Protein AF-A0AAC8WJP4-F1 (afdb_monomer_lite)

Secondary structure (DSSP, 8-state):
--HHHHHHHHHHTPPTT--HHHHHHHHHHHHHHH-GGGTTTS-HHHHHHHHHHHHHHHHHHHHHHHHS-SS---------HHHHHHH--HHHHHHHHHHHHHHHHHHHHHHHHHHHHHHT-TTS-HHHHHHHHHHHHHHHS-GGGS-S--TT--THHHHHHHHHHHHHHGGG--HHHHHHHHHHHHHHHT--HHHHHHHHTT-

Structure (mmCIF, N/CA/C/O backbone):
data_AF-A0AAC8WJP4-F1
#
_entry.id   AF-A0AAC8WJP4-F1
#
loop_
_atom_site.group_PDB
_atom_site.id
_atom_site.type_symbol
_atom_site.label_atom_id
_atom_site.label_alt_id
_atom_site.label_comp_id
_atom_site.label_asym_id
_atom_site.label_entity_id
_atom_site.label_seq_id
_atom_site.pdbx_PDB_ins_code
_atom_site.Cartn_x
_atom_site.Cartn_y
_atom_site.Cartn_z
_atom_site.occupancy
_atom_site.B_iso_or_equiv
_atom_site.auth_seq_id
_atom_site.auth_comp_id
_atom_site.auth_asym_id
_atom_site.auth_atom_id
_atom_site.pdbx_PDB_model_num
ATOM 1 N N . MET A 1 1 ? 29.526 -11.372 -45.997 1.00 61.28 1 MET A N 1
ATOM 2 C CA . MET A 1 1 ? 29.438 -10.639 -44.719 1.00 61.28 1 MET A CA 1
ATOM 3 C C . MET A 1 1 ? 29.960 -9.237 -44.976 1.00 61.28 1 MET A C 1
ATOM 5 O O . MET A 1 1 ? 31.085 -9.113 -45.447 1.00 61.28 1 MET A O 1
ATOM 9 N N . ASP A 1 2 ? 29.116 -8.217 -44.839 1.00 79.81 2 ASP A N 1
ATOM 10 C CA . ASP A 1 2 ? 29.509 -6.833 -45.117 1.00 79.81 2 ASP A CA 1
ATOM 11 C C . ASP A 1 2 ? 30.206 -6.200 -43.893 1.00 79.81 2 ASP A C 1
ATOM 13 O O . ASP A 1 2 ? 30.270 -6.782 -42.807 1.00 79.81 2 ASP A O 1
ATOM 17 N N . ARG A 1 3 ? 30.770 -5.001 -44.074 1.00 83.75 3 ARG A N 1
ATOM 18 C CA . ARG A 1 3 ? 31.468 -4.266 -43.007 1.00 83.75 3 ARG A CA 1
ATOM 19 C C . ARG A 1 3 ? 30.551 -3.970 -41.812 1.00 83.75 3 ARG A C 1
ATOM 21 O O . ARG A 1 3 ? 30.990 -4.066 -40.672 1.00 83.75 3 ARG A O 1
ATOM 28 N N . LYS A 1 4 ? 29.282 -3.660 -42.081 1.00 82.62 4 LYS A N 1
ATOM 29 C CA . LYS A 1 4 ? 28.280 -3.321 -41.067 1.00 82.62 4 LYS A CA 1
ATOM 30 C C . LYS A 1 4 ? 27.930 -4.525 -40.182 1.00 82.62 4 LYS A C 1
ATOM 32 O O . LYS A 1 4 ? 27.702 -4.356 -38.989 1.00 82.62 4 LYS A O 1
ATOM 37 N N . TYR A 1 5 ? 27.961 -5.737 -40.732 1.00 82.75 5 TYR A N 1
ATOM 38 C CA . TYR A 1 5 ? 27.783 -6.981 -39.987 1.00 82.75 5 TYR A CA 1
ATOM 39 C C . TYR A 1 5 ? 28.923 -7.237 -39.003 1.00 82.75 5 TYR A C 1
ATOM 41 O O . TYR A 1 5 ? 28.668 -7.585 -37.853 1.00 82.75 5 TYR A O 1
ATOM 49 N N . LEU A 1 6 ? 30.173 -7.016 -39.415 1.00 83.62 6 LEU A N 1
ATOM 50 C CA . LEU A 1 6 ? 31.329 -7.163 -38.524 1.00 83.62 6 LEU A CA 1
ATOM 51 C C . LEU A 1 6 ? 31.320 -6.115 -37.402 1.00 83.62 6 LEU A C 1
ATOM 53 O O . LEU A 1 6 ? 31.547 -6.463 -36.248 1.00 83.62 6 LEU A O 1
ATOM 57 N N . GLU A 1 7 ? 30.981 -4.864 -37.722 1.00 87.50 7 GLU A N 1
ATOM 58 C CA . GLU A 1 7 ? 30.835 -3.786 -36.732 1.00 87.50 7 GLU A CA 1
ATOM 59 C C . GLU A 1 7 ? 29.718 -4.100 -35.716 1.00 87.50 7 GLU A C 1
ATOM 61 O O . GLU A 1 7 ? 29.892 -3.923 -34.511 1.00 87.50 7 GLU A O 1
ATOM 66 N N . ALA A 1 8 ? 28.586 -4.645 -36.173 1.00 87.19 8 ALA A N 1
ATOM 67 C CA . ALA A 1 8 ? 27.498 -5.059 -35.289 1.00 87.19 8 ALA A CA 1
ATOM 68 C C . ALA A 1 8 ? 27.875 -6.263 -34.403 1.00 87.19 8 ALA A C 1
ATOM 70 O O . ALA A 1 8 ? 27.474 -6.327 -33.238 1.00 87.19 8 ALA A O 1
ATOM 71 N N . MET A 1 9 ? 28.659 -7.215 -34.923 1.00 86.69 9 MET A N 1
ATOM 72 C CA . MET A 1 9 ? 29.197 -8.320 -34.122 1.00 86.69 9 MET A CA 1
ATOM 73 C C . MET A 1 9 ? 30.148 -7.824 -33.036 1.00 86.69 9 MET A C 1
ATOM 75 O O . MET A 1 9 ? 30.068 -8.292 -31.900 1.00 86.69 9 MET A O 1
ATOM 79 N N . GLU A 1 10 ? 31.022 -6.877 -33.372 1.00 90.44 10 GLU A N 1
ATOM 80 C CA . GLU A 1 10 ? 31.965 -6.274 -32.434 1.00 90.44 10 GLU A CA 1
ATOM 81 C C . GLU A 1 10 ? 31.232 -5.533 -31.307 1.00 90.44 10 GLU A C 1
ATOM 83 O O . GLU A 1 10 ? 31.534 -5.754 -30.134 1.00 90.44 10 GLU A O 1
ATOM 88 N N . GLU A 1 11 ? 30.202 -4.742 -31.633 1.00 88.62 11 GLU A N 1
ATOM 89 C CA . GLU A 1 11 ? 29.414 -4.003 -30.635 1.00 88.62 11 GLU A CA 1
ATOM 90 C C . GLU A 1 11 ? 28.699 -4.941 -29.641 1.00 88.62 11 GLU A C 1
ATOM 92 O O . GLU A 1 11 ? 28.550 -4.603 -28.464 1.00 88.62 11 GLU A O 1
ATOM 97 N N . LEU A 1 12 ? 28.300 -6.144 -30.078 1.00 89.25 12 LEU A N 1
ATOM 98 C CA . LEU A 1 12 ? 27.703 -7.166 -29.207 1.00 89.25 12 LEU A CA 1
ATOM 99 C C . LEU A 1 12 ? 28.717 -8.147 -28.593 1.00 89.25 12 LEU A C 1
ATOM 101 O O . LEU A 1 12 ? 28.329 -8.986 -27.773 1.00 89.25 12 LEU A O 1
ATOM 105 N N . GLY A 1 13 ? 29.998 -8.054 -28.958 1.00 88.81 13 GLY A N 1
ATOM 106 C CA . GLY A 1 13 ? 31.046 -8.976 -28.516 1.00 88.81 13 GLY A CA 1
ATOM 107 C C . GLY A 1 13 ? 30.788 -10.423 -28.943 1.00 88.81 13 GLY A C 1
ATOM 108 O O . GLY A 1 13 ? 30.912 -11.339 -28.124 1.00 88.81 13 GLY A O 1
ATOM 109 N N . LEU A 1 14 ? 30.357 -10.618 -30.191 1.00 88.44 14 LEU A N 1
ATOM 110 C CA . LEU A 1 14 ? 30.058 -11.924 -30.778 1.00 88.44 14 LEU A CA 1
ATOM 111 C C . LEU A 1 14 ? 31.234 -12.448 -31.603 1.00 88.44 14 LEU A C 1
ATOM 113 O O . LEU A 1 14 ? 31.823 -11.726 -32.405 1.00 88.44 14 LEU A O 1
ATOM 117 N N . GLU A 1 15 ? 31.533 -13.734 -31.441 1.00 84.94 15 GLU A N 1
ATOM 118 C CA . GLU A 1 15 ? 32.504 -14.433 -32.282 1.00 84.94 15 GLU A CA 1
ATOM 119 C C . GLU A 1 15 ? 31.890 -14.816 -33.640 1.00 84.94 15 GLU A C 1
ATOM 121 O O . GLU A 1 15 ? 30.673 -15.002 -33.737 1.00 84.94 15 GLU A O 1
ATOM 126 N N . PRO A 1 16 ? 32.699 -14.961 -34.706 1.00 78.75 16 PRO A N 1
ATOM 127 C CA . PRO A 1 16 ? 32.230 -15.506 -35.978 1.00 78.75 16 PRO A CA 1
ATOM 128 C C . PRO A 1 16 ? 31.527 -16.856 -35.803 1.00 78.75 16 PRO A C 1
ATOM 130 O O . PRO A 1 16 ? 31.941 -17.676 -34.991 1.00 78.75 16 PRO A O 1
ATOM 133 N N . ASN A 1 17 ? 30.483 -17.100 -36.602 1.00 78.06 17 ASN A N 1
ATOM 134 C CA . ASN A 1 17 ? 29.627 -18.296 -36.529 1.00 78.06 17 ASN A CA 1
ATOM 135 C C . ASN A 1 17 ? 28.784 -18.426 -35.245 1.00 78.06 17 ASN A C 1
ATOM 137 O O . ASN A 1 17 ? 28.346 -19.527 -34.913 1.00 78.06 17 ASN A O 1
ATOM 141 N N . PHE A 1 18 ? 28.527 -17.321 -34.539 1.00 79.69 18 PHE A N 1
ATOM 142 C CA . PHE A 1 18 ? 27.573 -17.296 -33.431 1.00 79.69 18 PHE A CA 1
ATOM 143 C C . PHE A 1 18 ? 26.181 -17.801 -33.849 1.00 79.69 18 PHE A C 1
ATOM 145 O O . PHE A 1 18 ? 25.745 -17.651 -34.988 1.00 79.69 18 PHE A O 1
ATOM 152 N N . THR A 1 19 ? 25.441 -18.354 -32.895 1.00 83.00 19 THR A N 1
ATOM 153 C CA . THR A 1 19 ? 24.044 -18.787 -33.053 1.00 83.00 19 THR A CA 1
ATOM 154 C C . THR A 1 19 ? 23.054 -17.675 -32.682 1.00 83.00 19 THR A C 1
ATOM 156 O 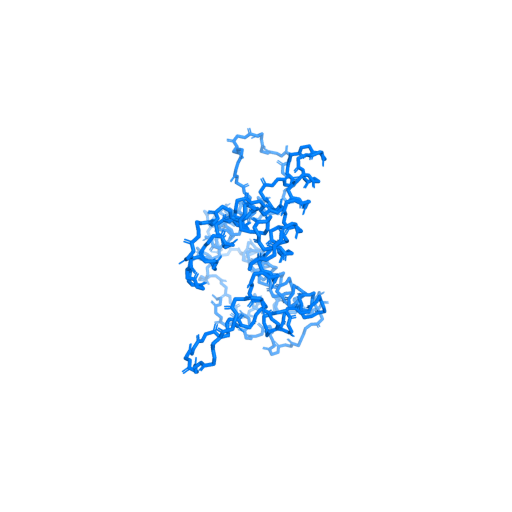O . THR A 1 19 ? 23.364 -16.800 -31.870 1.00 83.00 19 THR A O 1
ATOM 159 N N . LEU A 1 20 ? 21.797 -17.743 -33.153 1.00 77.81 20 LEU A N 1
ATOM 160 C CA . LEU A 1 20 ? 20.725 -16.828 -32.700 1.00 77.81 20 LEU A CA 1
ATOM 161 C C . LEU A 1 20 ? 20.558 -16.819 -31.170 1.00 77.81 20 LEU A C 1
ATOM 163 O O . LEU A 1 20 ? 20.219 -15.797 -30.565 1.00 77.81 20 LEU A O 1
ATOM 167 N N . LYS A 1 21 ? 20.819 -17.962 -30.527 1.00 78.50 21 LYS A N 1
ATOM 168 C CA . LYS A 1 21 ? 20.795 -18.101 -29.069 1.00 78.50 21 LYS A CA 1
ATOM 169 C C . LYS A 1 21 ? 21.899 -17.275 -28.408 1.00 78.50 21 LYS A C 1
ATOM 171 O O . LYS A 1 21 ? 21.639 -16.626 -27.395 1.00 78.50 21 LYS A O 1
ATOM 176 N N . GLU A 1 22 ? 23.104 -17.278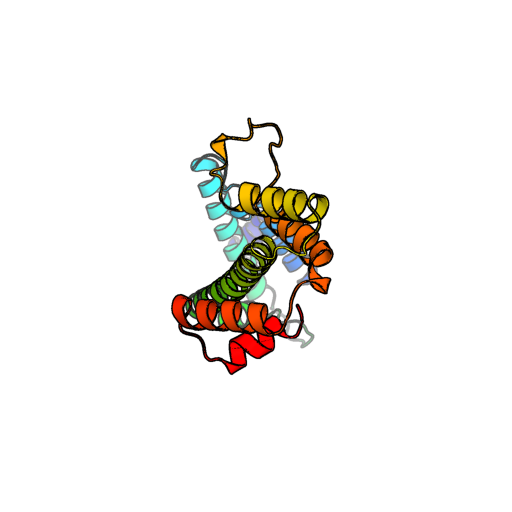 -28.968 1.00 80.38 22 GLU A N 1
ATOM 177 C CA . GLU A 1 22 ? 24.240 -16.490 -28.476 1.00 80.38 22 GLU A CA 1
ATOM 178 C C . GLU A 1 22 ? 24.056 -14.999 -28.743 1.00 80.38 22 GLU A C 1
ATOM 180 O O . GLU A 1 22 ? 24.248 -14.208 -27.819 1.00 80.38 22 GLU A O 1
ATOM 185 N N . LEU A 1 23 ? 23.562 -14.626 -29.930 1.00 84.56 23 LEU A N 1
ATOM 186 C CA . LEU A 1 23 ? 23.158 -13.255 -30.257 1.00 84.56 23 LEU A CA 1
ATOM 187 C C . LEU A 1 23 ? 22.186 -12.703 -29.205 1.00 84.56 23 LEU A C 1
ATOM 189 O O . LEU A 1 23 ? 22.405 -11.639 -28.626 1.00 84.56 23 LEU A O 1
ATOM 193 N N . ARG A 1 24 ? 21.133 -13.468 -28.889 1.00 78.38 24 ARG A N 1
ATOM 194 C CA . ARG A 1 24 ? 20.141 -13.084 -27.877 1.00 78.38 24 ARG A CA 1
ATOM 195 C C . ARG A 1 24 ? 20.730 -13.027 -26.469 1.00 78.38 24 ARG A C 1
ATOM 197 O O . ARG A 1 24 ? 20.401 -12.118 -25.710 1.00 78.38 24 ARG A O 1
ATOM 204 N N . LYS A 1 25 ? 21.566 -14.000 -26.099 1.00 83.31 25 LYS A N 1
ATOM 205 C CA . LYS A 1 25 ? 22.209 -14.042 -24.780 1.00 83.31 25 LYS A CA 1
ATOM 206 C C . LYS A 1 25 ? 23.082 -12.804 -24.567 1.00 83.31 25 LYS A C 1
ATOM 208 O O . LYS A 1 25 ? 22.952 -12.156 -23.533 1.00 83.31 25 LYS A O 1
ATOM 213 N N . LYS A 1 26 ? 23.902 -12.442 -25.557 1.00 87.75 26 LYS A N 1
ATOM 214 C CA . LYS A 1 26 ? 24.761 -11.253 -25.505 1.00 87.75 26 LYS A CA 1
ATOM 215 C C . LYS A 1 26 ? 23.972 -9.955 -25.456 1.00 87.75 26 LYS A C 1
ATOM 217 O O . LYS A 1 26 ? 24.257 -9.113 -24.609 1.00 87.75 26 LYS A O 1
ATOM 222 N N . TRP A 1 27 ? 22.922 -9.834 -26.262 1.00 85.62 27 TRP A N 1
ATOM 223 C CA . TRP A 1 27 ? 22.021 -8.683 -26.200 1.00 85.62 27 TRP A CA 1
ATOM 224 C C . TRP A 1 27 ? 21.401 -8.502 -24.801 1.00 85.62 27 TRP A C 1
ATOM 226 O O . TRP A 1 27 ? 21.459 -7.410 -24.239 1.00 85.62 27 TRP A O 1
ATOM 236 N N . LEU A 1 28 ? 20.900 -9.577 -24.177 1.00 77.31 28 LEU A N 1
ATOM 237 C CA . LEU A 1 28 ? 20.346 -9.524 -22.815 1.00 77.31 28 LEU A CA 1
ATOM 238 C C . LEU A 1 28 ? 21.397 -9.170 -21.749 1.00 77.31 28 LEU A C 1
ATOM 240 O O . LEU A 1 28 ? 21.107 -8.393 -20.836 1.00 77.31 28 LEU A O 1
ATOM 244 N N . GLU A 1 29 ? 22.606 -9.730 -21.848 1.00 83.69 29 GLU A N 1
ATOM 245 C CA . GLU A 1 29 ? 23.726 -9.404 -2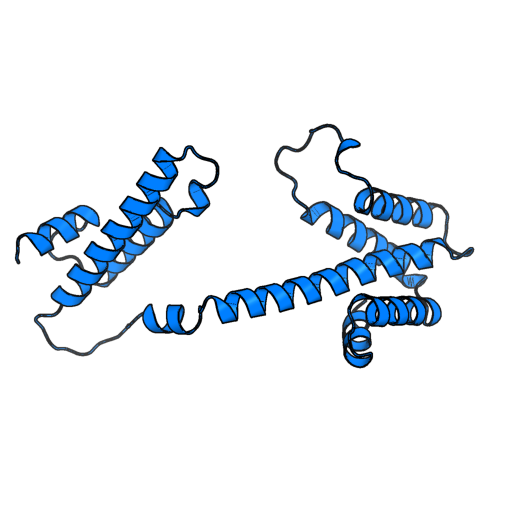0.953 1.00 83.69 29 GLU A CA 1
ATOM 246 C C . GLU A 1 29 ? 24.069 -7.908 -21.019 1.00 83.69 29 GLU A C 1
ATOM 248 O O . GLU A 1 29 ? 24.244 -7.264 -19.981 1.00 83.69 29 GLU A O 1
ATOM 253 N N . LEU A 1 30 ? 24.107 -7.343 -22.228 1.00 83.69 30 LEU A N 1
ATOM 254 C CA . LEU A 1 30 ? 24.445 -5.943 -22.463 1.00 83.69 30 LEU A CA 1
ATOM 255 C C . LEU A 1 30 ? 23.323 -4.988 -22.036 1.00 83.69 30 LEU A C 1
ATOM 257 O O . LEU A 1 30 ? 23.610 -4.007 -21.353 1.00 83.69 30 LEU A O 1
ATOM 261 N N . LEU A 1 31 ? 22.051 -5.302 -22.311 1.00 75.19 31 LEU A N 1
ATOM 262 C CA . LEU A 1 31 ? 20.924 -4.510 -21.801 1.00 75.19 31 LEU A CA 1
ATOM 263 C C . LEU A 1 31 ? 20.906 -4.463 -20.273 1.00 75.19 31 LEU A C 1
ATOM 265 O O . LEU A 1 31 ? 20.729 -3.403 -19.681 1.00 75.19 31 LEU A O 1
ATOM 269 N N . LYS A 1 32 ? 21.146 -5.601 -19.611 1.00 79.94 32 LYS A N 1
ATOM 270 C CA . LYS A 1 32 ? 21.238 -5.649 -18.147 1.00 79.94 32 LYS A CA 1
ATOM 271 C C . LYS A 1 32 ? 22.437 -4.857 -17.627 1.00 79.94 32 LYS A C 1
ATOM 273 O O . LYS A 1 32 ? 22.395 -4.352 -16.507 1.00 79.94 32 LYS A O 1
ATOM 278 N N . LYS A 1 33 ? 23.530 -4.785 -18.386 1.00 81.62 33 LYS A N 1
ATOM 279 C CA . LYS A 1 33 ? 24.728 -4.033 -18.005 1.00 81.62 33 LYS A CA 1
ATOM 280 C C . LYS A 1 33 ? 24.497 -2.525 -18.104 1.00 81.62 33 LYS A C 1
ATOM 282 O O . LYS A 1 33 ? 24.822 -1.839 -17.147 1.00 81.62 33 LYS A O 1
ATOM 287 N N . TYR A 1 34 ? 23.895 -2.054 -19.194 1.00 76.88 34 TYR A N 1
ATOM 288 C CA . TYR A 1 34 ? 23.763 -0.629 -19.524 1.00 76.88 34 TYR A CA 1
ATOM 289 C C . TYR A 1 34 ? 22.363 -0.039 -19.260 1.00 76.88 34 TYR A C 1
ATOM 291 O O . TYR A 1 34 ? 22.064 1.048 -19.738 1.00 76.88 34 TYR A O 1
ATOM 299 N N . HIS A 1 35 ? 21.490 -0.734 -18.519 1.00 75.12 35 HIS A N 1
ATOM 300 C CA . HIS A 1 35 ? 20.128 -0.255 -18.253 1.00 75.12 35 HIS A CA 1
ATOM 301 C C . HIS A 1 35 ? 20.131 1.119 -17.549 1.00 75.12 35 HIS A C 1
ATOM 303 O O . HIS A 1 35 ? 20.796 1.229 -16.514 1.00 75.12 35 HIS A O 1
ATOM 309 N N . PRO A 1 36 ? 19.360 2.121 -18.024 1.00 62.09 36 PRO A N 1
ATOM 310 C CA . PRO A 1 36 ? 19.355 3.478 -17.465 1.00 62.09 36 PRO A CA 1
ATOM 311 C C . PRO A 1 36 ? 19.108 3.524 -15.954 1.00 62.09 36 PRO A C 1
ATOM 313 O O . PRO A 1 36 ? 19.809 4.239 -15.247 1.00 62.09 36 PRO A O 1
ATOM 316 N N . ASP A 1 37 ? 18.207 2.680 -15.434 1.00 69.56 37 ASP A N 1
ATOM 317 C CA . ASP A 1 37 ? 17.907 2.575 -13.992 1.00 69.56 37 ASP A CA 1
ATOM 318 C C . ASP A 1 37 ? 19.126 2.304 -13.104 1.00 69.56 37 ASP A C 1
ATOM 320 O O . ASP A 1 37 ? 19.113 2.637 -11.925 1.00 69.56 37 ASP A O 1
ATOM 324 N N . ARG A 1 38 ? 20.201 1.719 -13.647 1.00 70.94 38 ARG A N 1
ATOM 325 C CA . ARG A 1 38 ? 21.436 1.474 -12.887 1.00 70.94 38 ARG A CA 1
ATOM 326 C C . ARG A 1 38 ? 22.302 2.712 -12.705 1.00 70.94 38 ARG A C 1
ATOM 328 O O . ARG A 1 38 ? 23.206 2.680 -11.880 1.00 70.94 38 ARG A O 1
ATOM 335 N N . TYR A 1 39 ? 22.041 3.755 -13.482 1.00 70.88 39 TYR A N 1
ATOM 336 C CA . TYR A 1 39 ? 22.860 4.959 -13.559 1.00 70.88 39 TYR A CA 1
ATOM 337 C C . TYR A 1 39 ? 22.060 6.222 -13.215 1.00 70.88 39 TYR A C 1
ATOM 339 O O . TYR A 1 39 ? 22.599 7.315 -13.301 1.00 70.88 39 TYR A O 1
ATOM 347 N N . GLN A 1 40 ? 20.797 6.102 -12.786 1.00 66.31 40 GLN A N 1
ATOM 348 C CA . GLN A 1 40 ? 19.926 7.249 -12.475 1.00 66.31 40 GLN A CA 1
ATOM 349 C C . GLN A 1 40 ? 20.459 8.163 -11.359 1.00 66.31 40 GLN A C 1
ATOM 351 O O . GLN A 1 40 ? 20.070 9.325 -11.290 1.00 66.31 40 GLN A O 1
ATOM 356 N N . THR A 1 41 ? 21.339 7.658 -10.491 1.00 72.94 41 THR A N 1
ATOM 357 C CA . THR A 1 41 ? 21.994 8.431 -9.421 1.00 72.94 41 THR A CA 1
ATOM 358 C C . THR A 1 41 ? 23.406 8.898 -9.787 1.00 72.94 41 THR A C 1
ATOM 360 O O . THR A 1 41 ? 24.080 9.502 -8.957 1.00 72.94 41 THR A O 1
ATOM 363 N N . GLU A 1 42 ? 23.880 8.578 -10.993 1.00 75.88 42 GLU A N 1
ATOM 364 C CA . GLU A 1 42 ? 25.205 8.949 -11.491 1.00 75.88 42 GLU A CA 1
ATOM 365 C C . GLU A 1 42 ? 25.171 10.308 -12.203 1.00 75.88 42 GLU A C 1
ATOM 367 O O . GLU A 1 42 ? 24.123 10.925 -12.396 1.00 75.88 42 GLU A O 1
ATOM 372 N N . ASN A 1 43 ? 26.343 10.804 -12.601 1.00 79.88 43 ASN A N 1
ATOM 373 C CA . ASN A 1 43 ? 26.436 12.058 -13.343 1.00 79.88 43 ASN A CA 1
ATOM 374 C C . ASN A 1 43 ? 25.813 11.963 -14.755 1.00 79.88 43 ASN A C 1
ATOM 376 O O . ASN A 1 43 ? 25.728 10.899 -15.372 1.00 79.88 43 ASN A O 1
ATOM 380 N N . GLU A 1 44 ? 25.422 13.121 -15.292 1.00 77.56 44 GLU A N 1
ATOM 381 C CA . GLU A 1 44 ? 24.735 13.252 -16.585 1.00 77.56 44 GLU A CA 1
ATOM 382 C C . GLU A 1 44 ? 25.513 12.615 -17.752 1.00 77.56 44 GLU A C 1
ATOM 384 O O . GLU A 1 44 ? 24.922 12.024 -18.656 1.00 77.56 44 GLU A O 1
ATOM 389 N N . SER A 1 45 ? 26.849 12.657 -17.718 1.00 80.69 45 SER A N 1
ATOM 390 C CA . SER A 1 45 ? 27.688 12.037 -18.749 1.00 80.69 45 SER A CA 1
ATOM 391 C C . SER A 1 45 ? 27.634 10.508 -18.727 1.00 80.69 45 SER A C 1
ATOM 393 O O . SER A 1 45 ? 27.676 9.887 -19.789 1.00 80.69 45 SER A O 1
ATOM 395 N N . THR A 1 46 ? 27.501 9.891 -17.553 1.00 76.88 46 THR A N 1
ATOM 396 C CA . THR A 1 46 ? 27.386 8.431 -17.406 1.00 76.88 46 THR A CA 1
ATOM 397 C C . THR A 1 46 ? 26.010 7.939 -17.840 1.00 76.88 46 THR A C 1
ATOM 399 O O . THR A 1 46 ? 25.919 6.920 -18.526 1.00 76.88 46 THR A O 1
ATOM 402 N N . ILE A 1 47 ? 24.954 8.689 -17.512 1.00 68.38 47 ILE A N 1
ATOM 403 C CA . ILE A 1 47 ? 23.587 8.407 -17.974 1.00 68.38 47 ILE A CA 1
ATOM 404 C C . ILE A 1 47 ? 23.542 8.450 -19.501 1.00 68.38 47 ILE A C 1
ATOM 406 O O . ILE A 1 47 ? 23.161 7.469 -20.139 1.00 68.38 47 ILE A O 1
ATOM 410 N N . LYS A 1 48 ? 24.044 9.539 -20.094 1.00 75.44 48 LYS A N 1
ATOM 411 C CA . LYS A 1 48 ? 24.085 9.706 -21.548 1.00 75.44 48 LYS A CA 1
ATOM 412 C C . LYS A 1 48 ? 24.920 8.625 -22.239 1.00 75.44 48 LYS A C 1
ATOM 414 O O . LYS A 1 48 ? 24.523 8.099 -23.274 1.00 75.44 48 LYS A O 1
ATOM 419 N N . PHE A 1 49 ? 26.053 8.238 -21.652 1.00 82.12 49 PHE A N 1
ATOM 420 C CA . PHE A 1 49 ? 26.867 7.135 -22.163 1.00 82.12 49 PHE A CA 1
ATOM 421 C C . PHE A 1 49 ? 26.114 5.795 -22.148 1.00 82.12 49 PHE A C 1
ATOM 423 O O . PHE A 1 49 ? 26.200 5.028 -23.110 1.00 82.12 49 PHE A O 1
ATOM 430 N N . ALA A 1 50 ? 25.374 5.503 -21.075 1.00 72.50 50 ALA A N 1
ATOM 431 C CA . ALA A 1 50 ? 24.566 4.292 -20.975 1.00 72.50 50 ALA A CA 1
ATOM 432 C C . ALA A 1 50 ? 23.435 4.284 -22.020 1.00 72.50 50 ALA A C 1
ATOM 434 O O . ALA A 1 50 ? 23.247 3.278 -22.704 1.00 72.50 50 ALA A O 1
ATOM 435 N N . GLU A 1 51 ? 22.751 5.412 -22.218 1.00 74.25 51 GLU A N 1
ATOM 436 C CA . GLU A 1 51 ? 21.716 5.577 -23.248 1.00 74.25 51 GLU A CA 1
ATOM 437 C C . GLU A 1 51 ? 22.269 5.375 -24.666 1.00 74.25 51 GLU A C 1
ATOM 439 O O . GLU A 1 51 ? 21.733 4.572 -25.435 1.00 74.25 51 GLU A O 1
ATOM 444 N N . GLU A 1 52 ? 23.387 6.027 -24.998 1.00 79.25 52 GLU A N 1
ATOM 445 C CA . GLU A 1 52 ? 24.066 5.864 -26.288 1.00 79.25 52 GLU A CA 1
ATOM 446 C C . GLU A 1 52 ? 24.497 4.409 -26.523 1.00 79.25 52 GLU A C 1
ATOM 448 O O . GLU A 1 52 ? 24.399 3.896 -27.642 1.00 79.25 52 GLU A O 1
ATOM 453 N N . LYS A 1 53 ? 24.938 3.712 -25.469 1.00 83.00 53 LYS A N 1
ATOM 454 C CA . LYS A 1 53 ? 25.278 2.288 -25.544 1.00 83.00 53 LYS A CA 1
ATOM 455 C C . LYS A 1 53 ? 24.057 1.424 -25.834 1.00 83.00 53 LYS A C 1
ATOM 457 O O . LYS A 1 53 ? 24.135 0.561 -26.705 1.00 83.00 53 LYS A O 1
ATOM 462 N N . ILE A 1 54 ? 22.931 1.662 -25.164 1.00 75.38 54 ILE A N 1
ATOM 463 C CA . ILE A 1 54 ? 21.684 0.918 -25.396 1.00 75.38 54 ILE A CA 1
ATOM 464 C C . ILE A 1 54 ? 21.194 1.080 -26.841 1.00 75.38 54 ILE A C 1
ATOM 466 O O . ILE A 1 54 ? 20.770 0.096 -27.451 1.00 75.38 54 ILE A O 1
ATOM 470 N N . ILE A 1 55 ? 21.292 2.286 -27.409 1.00 77.31 55 ILE A N 1
ATOM 471 C CA . ILE A 1 55 ? 20.929 2.546 -28.810 1.00 77.31 55 ILE A CA 1
ATOM 472 C C . ILE A 1 55 ? 21.783 1.685 -29.749 1.00 77.31 55 ILE A C 1
ATOM 474 O O . ILE A 1 55 ? 21.233 0.907 -30.529 1.00 77.31 55 ILE A O 1
ATOM 478 N N . LYS A 1 56 ? 23.113 1.728 -29.601 1.00 83.19 56 LYS A N 1
ATOM 479 C CA . LYS A 1 56 ? 24.047 0.949 -30.434 1.00 83.19 56 LYS A CA 1
ATOM 480 C C . LYS A 1 56 ? 23.844 -0.562 -30.307 1.00 83.19 56 LYS A C 1
ATOM 482 O O . LYS A 1 56 ? 23.845 -1.271 -31.309 1.00 83.19 56 LYS A O 1
ATOM 487 N N . ILE A 1 57 ? 23.606 -1.053 -29.090 1.00 80.94 57 ILE A N 1
ATOM 488 C CA . ILE A 1 57 ? 23.312 -2.470 -28.818 1.00 80.94 57 ILE A CA 1
ATOM 489 C C . ILE A 1 57 ? 22.045 -2.917 -29.559 1.00 80.94 57 ILE A C 1
ATOM 491 O O . ILE A 1 57 ? 22.014 -4.000 -30.145 1.00 80.94 57 ILE A O 1
ATOM 495 N N . ASN A 1 58 ? 20.993 -2.096 -29.547 1.00 79.56 58 ASN A N 1
ATOM 496 C CA . ASN A 1 58 ? 19.740 -2.422 -30.222 1.00 79.56 58 ASN A CA 1
ATOM 497 C C . ASN A 1 58 ? 19.868 -2.356 -31.748 1.00 79.56 58 ASN A C 1
ATOM 499 O O . ASN A 1 58 ? 19.347 -3.235 -32.436 1.00 79.56 58 ASN A O 1
ATOM 503 N N . GLU A 1 59 ? 20.580 -1.362 -32.279 1.00 83.12 59 GLU A N 1
ATOM 504 C CA . GLU A 1 59 ? 20.872 -1.255 -33.713 1.00 83.12 59 GLU A CA 1
ATOM 505 C C . GLU A 1 59 ? 21.663 -2.466 -34.217 1.00 83.12 59 GLU A C 1
ATOM 507 O O . GLU A 1 59 ? 21.272 -3.088 -35.207 1.00 83.12 59 GLU A O 1
ATOM 512 N N . ALA A 1 60 ? 22.719 -2.852 -33.496 1.00 85.56 60 ALA A N 1
ATOM 513 C CA . ALA A 1 60 ? 23.536 -4.014 -33.820 1.00 85.56 60 ALA A CA 1
ATOM 514 C C . ALA A 1 60 ? 22.734 -5.323 -33.752 1.00 85.56 60 ALA A C 1
ATOM 516 O O . ALA A 1 60 ? 22.810 -6.145 -34.665 1.00 85.56 60 ALA A O 1
ATOM 517 N N . TYR A 1 61 ? 21.911 -5.506 -32.713 1.00 85.31 61 TYR A N 1
ATOM 518 C CA . TYR A 1 61 ? 21.068 -6.696 -32.570 1.00 85.31 61 TYR A CA 1
ATOM 519 C C . TYR A 1 61 ? 20.039 -6.821 -33.694 1.00 85.31 61 TYR A C 1
ATOM 521 O O . TYR A 1 61 ? 19.908 -7.898 -34.275 1.00 85.31 61 TYR A O 1
ATOM 529 N N . ASN A 1 62 ? 19.326 -5.739 -34.018 1.00 84.00 62 ASN A N 1
ATOM 530 C CA . ASN A 1 62 ? 18.322 -5.753 -35.082 1.00 84.00 62 ASN A CA 1
ATOM 531 C C . ASN A 1 62 ? 18.968 -6.012 -36.443 1.00 84.00 62 ASN A C 1
ATOM 533 O O . ASN A 1 62 ? 18.493 -6.869 -37.183 1.00 84.00 62 ASN A O 1
ATOM 537 N N . TYR A 1 63 ? 20.089 -5.344 -36.730 1.00 84.31 63 TYR A N 1
ATOM 538 C CA . TYR A 1 63 ? 20.825 -5.549 -37.971 1.00 84.31 63 TYR A CA 1
ATOM 539 C C . TYR A 1 63 ? 21.303 -6.999 -38.109 1.00 84.31 63 TYR A C 1
ATOM 541 O O . TYR A 1 63 ? 21.048 -7.628 -39.134 1.00 84.31 63 TYR A O 1
ATOM 549 N N . LEU A 1 64 ? 21.941 -7.563 -37.076 1.00 85.94 64 LEU A N 1
ATOM 550 C CA . LEU A 1 64 ? 22.388 -8.954 -37.120 1.00 85.94 64 LEU A CA 1
ATOM 551 C C . LEU A 1 64 ? 21.211 -9.906 -37.248 1.00 85.94 64 LEU A C 1
ATOM 553 O O . LEU A 1 64 ? 21.280 -10.795 -38.074 1.00 85.94 64 LEU A O 1
ATOM 557 N N . LYS A 1 65 ? 20.121 -9.705 -36.503 1.00 83.94 65 LYS A N 1
ATOM 558 C CA . LYS A 1 65 ? 18.924 -10.552 -36.573 1.00 83.94 65 LYS A CA 1
ATOM 559 C C . LYS A 1 65 ? 18.296 -10.568 -37.971 1.00 83.94 65 LYS A C 1
ATOM 561 O O . LYS A 1 65 ? 17.921 -11.635 -38.438 1.00 83.94 65 LYS A O 1
ATOM 566 N N . GLU A 1 66 ? 18.184 -9.414 -38.625 1.00 80.81 66 GLU A N 1
ATOM 567 C CA . GLU A 1 66 ? 17.623 -9.300 -39.980 1.00 80.81 66 GLU A CA 1
ATOM 568 C C . GLU A 1 66 ? 18.546 -9.892 -41.053 1.00 80.81 66 GLU A C 1
ATOM 570 O O . GLU A 1 66 ? 18.063 -10.427 -42.046 1.00 80.81 66 GLU A O 1
ATOM 575 N N . ASN A 1 67 ? 19.865 -9.829 -40.845 1.00 81.12 67 ASN A N 1
ATOM 576 C CA . ASN A 1 67 ? 20.876 -10.307 -41.796 1.00 81.12 67 ASN A CA 1
ATOM 577 C C . ASN A 1 67 ? 21.455 -11.687 -41.429 1.00 81.12 67 ASN A C 1
ATOM 579 O O . ASN A 1 67 ? 22.382 -12.156 -42.086 1.00 81.12 67 ASN A O 1
ATOM 583 N N . PHE A 1 68 ? 20.932 -12.339 -40.385 1.00 75.69 68 PHE A N 1
ATOM 584 C CA . PHE A 1 68 ? 21.344 -13.682 -39.965 1.00 75.69 68 PHE A CA 1
ATOM 585 C C . PHE A 1 68 ? 20.780 -14.772 -40.896 1.00 75.69 68 PHE A C 1
ATOM 587 O O . PHE A 1 68 ? 21.325 -15.870 -40.954 1.00 75.69 68 PHE A O 1
ATOM 594 N N . GLU A 1 69 ? 19.699 -14.486 -41.634 1.00 61.50 69 GLU A N 1
ATOM 595 C CA . GLU A 1 69 ? 18.949 -15.477 -42.419 1.00 61.50 69 GLU A CA 1
ATOM 596 C C . GLU A 1 69 ? 19.176 -15.362 -43.943 1.00 61.50 69 GLU A C 1
ATOM 598 O O . GLU A 1 69 ? 18.315 -14.908 -44.693 1.00 61.50 69 GLU A O 1
ATOM 603 N N . GLU A 1 70 ? 20.302 -15.902 -44.423 1.00 50.66 70 GLU A N 1
ATOM 604 C CA . GLU A 1 70 ? 20.370 -16.615 -45.714 1.00 50.66 70 GLU A CA 1
ATOM 605 C C . GLU A 1 70 ? 20.404 -18.133 -45.438 1.00 50.66 70 GLU A C 1
ATOM 607 O O . GLU A 1 70 ? 21.427 -18.791 -45.592 1.00 50.66 70 GLU A O 1
ATOM 612 N N . ASN A 1 71 ? 19.294 -18.695 -44.950 1.00 42.28 71 ASN A N 1
ATOM 613 C CA . ASN A 1 71 ? 18.902 -20.100 -45.145 1.00 42.28 71 ASN A CA 1
ATOM 614 C C . ASN A 1 71 ? 17.506 -20.323 -44.551 1.00 42.28 71 ASN A C 1
ATOM 616 O O . ASN A 1 71 ? 17.295 -20.214 -43.346 1.00 42.28 71 ASN A O 1
ATOM 620 N N . LYS A 1 72 ? 16.538 -20.626 -45.420 1.00 55.50 72 LYS A N 1
ATOM 621 C CA . LYS A 1 72 ? 15.180 -21.008 -45.029 1.00 55.50 72 LYS A CA 1
ATOM 622 C C . LYS A 1 72 ? 15.197 -22.420 -44.452 1.00 55.50 72 LYS A C 1
ATOM 624 O O . LYS A 1 72 ? 15.266 -23.371 -45.220 1.00 55.50 72 LYS A O 1
ATOM 629 N N . GLU A 1 73 ? 14.995 -22.547 -43.149 1.00 37.75 73 GLU A N 1
ATOM 630 C CA . GLU A 1 73 ? 14.271 -23.683 -42.581 1.00 37.75 73 GLU A CA 1
ATOM 631 C C . GLU A 1 73 ? 13.605 -23.274 -41.264 1.00 37.75 73 GLU A C 1
ATOM 633 O O . GLU A 1 73 ? 14.211 -22.666 -40.386 1.00 37.75 73 GLU A O 1
ATOM 638 N N . ASN A 1 74 ? 12.303 -23.544 -41.186 1.00 47.38 74 ASN A N 1
ATOM 639 C CA . ASN A 1 74 ? 11.440 -23.184 -40.074 1.00 47.38 74 ASN A CA 1
ATOM 640 C C . ASN A 1 74 ? 11.820 -23.982 -38.819 1.00 47.38 74 ASN A C 1
ATOM 642 O O . ASN A 1 74 ? 11.456 -25.152 -38.740 1.00 47.38 74 ASN A O 1
ATOM 646 N N . ASP A 1 75 ? 12.410 -23.342 -37.806 1.00 38.75 75 ASP A N 1
ATOM 647 C CA . ASP A 1 75 ? 12.134 -23.726 -36.420 1.00 38.75 75 ASP A CA 1
ATOM 648 C C . ASP A 1 75 ? 12.349 -22.580 -35.406 1.00 38.75 75 ASP A C 1
ATOM 650 O O . ASP A 1 75 ? 13.437 -22.044 -35.236 1.00 38.75 75 ASP A O 1
ATOM 654 N N . THR A 1 76 ? 11.233 -22.244 -34.752 1.00 37.91 76 THR A N 1
ATOM 655 C CA . THR A 1 76 ? 11.020 -21.634 -33.428 1.00 37.91 76 THR A CA 1
ATOM 656 C C . THR A 1 76 ? 11.725 -20.351 -32.937 1.00 37.91 76 THR A C 1
ATOM 658 O O . THR A 1 76 ? 12.920 -20.114 -33.031 1.00 37.91 76 THR A O 1
ATOM 661 N N . MET A 1 77 ? 10.907 -19.590 -32.186 1.00 38.06 77 MET A N 1
ATOM 662 C CA . MET A 1 77 ? 11.244 -18.505 -31.247 1.00 38.06 77 MET A CA 1
ATOM 663 C C . MET A 1 77 ? 11.421 -17.095 -31.830 1.00 38.06 77 MET A C 1
ATOM 665 O O . MET A 1 77 ? 12.378 -16.380 -31.529 1.00 38.06 77 MET A O 1
ATOM 669 N N . ASN A 1 78 ? 10.366 -16.605 -32.488 1.00 41.19 78 ASN A N 1
ATOM 670 C CA . ASN A 1 78 ? 10.046 -15.178 -32.466 1.00 41.19 78 ASN A CA 1
ATOM 671 C C . ASN A 1 78 ? 9.717 -14.756 -31.016 1.00 41.19 78 ASN A C 1
ATOM 673 O O . ASN A 1 78 ? 8.560 -14.770 -30.592 1.00 41.19 78 ASN A O 1
ATOM 677 N N . TYR A 1 79 ? 10.739 -14.417 -30.220 1.00 44.62 79 TYR A N 1
ATOM 678 C CA . TYR A 1 79 ? 10.524 -13.561 -29.057 1.00 44.62 79 TYR A CA 1
ATOM 679 C C . TYR A 1 79 ? 10.134 -12.196 -29.599 1.00 44.62 79 TYR A C 1
ATOM 681 O O . TYR A 1 79 ? 10.966 -11.390 -30.020 1.00 44.62 79 TYR A O 1
ATOM 689 N N . ASP A 1 80 ? 8.828 -12.023 -29.676 1.00 44.28 80 ASP A N 1
ATOM 690 C CA . ASP A 1 80 ? 8.179 -10.904 -30.306 1.00 44.28 80 ASP A CA 1
ATOM 691 C C . ASP A 1 80 ? 8.303 -9.693 -29.370 1.00 44.28 80 ASP A C 1
ATOM 693 O O . ASP A 1 80 ? 7.426 -9.387 -28.563 1.00 44.28 80 ASP A O 1
ATOM 697 N N . TYR A 1 81 ? 9.461 -9.028 -29.430 1.00 43.22 81 TYR A N 1
ATOM 698 C CA . TYR A 1 81 ? 9.687 -7.726 -28.798 1.00 43.22 81 TYR A CA 1
ATOM 699 C C . TYR A 1 81 ? 8.578 -6.749 -29.213 1.00 43.22 81 TYR A C 1
ATOM 701 O O . TYR A 1 81 ? 8.102 -5.989 -28.381 1.00 43.22 81 TYR A O 1
ATOM 709 N N . LYS A 1 82 ? 8.074 -6.874 -30.451 1.00 41.03 82 LYS A N 1
ATOM 710 C CA . LYS A 1 82 ? 6.929 -6.129 -30.985 1.00 41.03 82 LYS A CA 1
ATOM 711 C C . LYS A 1 82 ? 5.614 -6.487 -30.285 1.00 41.03 82 LYS A C 1
ATOM 713 O O . LYS A 1 82 ? 4.797 -5.612 -30.043 1.00 41.03 82 LYS A O 1
ATOM 718 N N . LYS A 1 83 ? 5.400 -7.745 -29.892 1.00 44.53 83 LYS A N 1
ATOM 719 C CA . LYS A 1 83 ? 4.266 -8.161 -29.045 1.00 44.53 83 LYS A CA 1
ATOM 720 C C . LYS A 1 83 ? 4.386 -7.582 -27.642 1.00 44.53 83 LYS A C 1
ATOM 722 O O . LYS A 1 83 ? 3.405 -7.043 -27.147 1.00 44.53 83 LYS A O 1
ATOM 727 N N . TYR A 1 84 ? 5.568 -7.617 -27.028 1.00 42.62 84 TYR A N 1
ATOM 728 C CA . TYR A 1 84 ? 5.793 -7.014 -25.708 1.00 42.62 84 TYR A CA 1
ATOM 729 C C . TYR A 1 84 ? 5.613 -5.486 -25.716 1.00 42.62 84 TYR A C 1
ATOM 731 O O . TYR A 1 84 ? 4.934 -4.961 -24.836 1.00 42.62 84 TYR A O 1
ATOM 739 N N . THR A 1 85 ? 6.122 -4.779 -26.728 1.00 48.84 85 THR A N 1
ATOM 740 C CA . THR A 1 85 ? 5.917 -3.329 -26.886 1.00 48.84 85 THR A CA 1
ATOM 741 C C . THR A 1 85 ? 4.493 -2.968 -27.328 1.00 48.84 85 THR A C 1
ATOM 743 O O . THR A 1 85 ? 3.987 -1.925 -26.940 1.00 48.84 85 THR A O 1
ATOM 746 N N . ASN A 1 86 ? 3.769 -3.846 -28.033 1.00 48.94 86 ASN A N 1
ATOM 747 C CA . ASN A 1 86 ? 2.338 -3.646 -28.315 1.00 48.94 86 ASN A CA 1
ATOM 748 C C . ASN A 1 86 ? 1.443 -3.843 -27.067 1.00 48.94 86 ASN A C 1
ATOM 750 O O . ASN A 1 86 ? 0.334 -3.295 -26.987 1.00 48.94 86 ASN A O 1
ATOM 754 N N . TYR A 1 87 ? 1.892 -4.623 -26.074 1.00 49.66 87 TYR A N 1
ATOM 755 C CA . TYR A 1 87 ? 1.227 -4.730 -24.768 1.00 49.66 87 TYR A CA 1
ATOM 756 C C . TYR A 1 87 ? 1.633 -3.605 -23.809 1.00 49.66 87 TYR A C 1
ATOM 758 O O . TYR A 1 87 ? 0.780 -3.131 -23.061 1.00 49.66 87 TYR A O 1
ATOM 766 N N . PHE A 1 88 ? 2.886 -3.153 -23.861 1.00 54.31 88 PHE A N 1
ATOM 767 C CA . PHE A 1 88 ? 3.402 -2.018 -23.099 1.00 54.31 88 PHE A CA 1
ATOM 768 C C . PHE A 1 88 ? 3.310 -0.729 -23.926 1.00 54.31 88 PHE A C 1
ATOM 770 O O . PHE A 1 88 ? 4.284 -0.257 -24.498 1.00 54.31 88 PHE A O 1
ATOM 777 N N . THR A 1 89 ? 2.107 -0.168 -24.012 1.00 68.75 89 THR A N 1
ATOM 778 C CA . THR A 1 89 ? 1.918 1.213 -24.478 1.00 68.75 89 THR A CA 1
ATOM 779 C C . THR A 1 89 ? 1.981 2.151 -23.277 1.00 68.75 89 THR A C 1
ATOM 781 O O . THR A 1 89 ? 1.420 1.800 -22.234 1.00 68.75 89 THR A O 1
ATOM 784 N N . ASP A 1 90 ? 2.531 3.356 -23.435 1.00 68.94 90 ASP A N 1
ATOM 785 C CA . ASP A 1 90 ? 2.573 4.374 -22.372 1.00 68.94 90 ASP A CA 1
ATOM 786 C C . ASP A 1 90 ? 1.200 4.580 -21.707 1.00 68.94 90 ASP A C 1
ATOM 788 O O . ASP A 1 90 ? 1.103 4.651 -20.484 1.00 68.94 90 ASP A O 1
ATOM 792 N N . SER A 1 91 ? 0.109 4.574 -22.483 1.00 75.19 91 SER A N 1
ATOM 793 C CA . SER A 1 91 ? -1.261 4.689 -21.960 1.00 75.19 91 SER A CA 1
ATOM 794 C C . SER A 1 91 ? -1.633 3.558 -20.995 1.00 75.19 91 SER A C 1
ATOM 796 O O . SER A 1 91 ? -1.994 3.831 -19.854 1.00 75.19 91 SER A O 1
ATOM 798 N N . LYS A 1 92 ? -1.486 2.293 -21.410 1.00 79.12 92 LYS A N 1
ATOM 799 C CA . LYS A 1 92 ? -1.720 1.110 -20.558 1.00 79.12 92 LYS A CA 1
ATOM 800 C C . LYS A 1 92 ? -0.851 1.112 -19.301 1.00 79.12 92 LYS A C 1
ATOM 802 O O . LYS A 1 92 ? -1.318 0.680 -18.249 1.00 79.12 92 LYS A O 1
ATOM 807 N N . PHE A 1 93 ? 0.391 1.592 -19.387 1.00 80.75 93 PHE A N 1
ATOM 808 C CA . PHE A 1 93 ? 1.245 1.748 -18.210 1.00 80.75 93 PHE A CA 1
ATOM 809 C C . PHE A 1 93 ? 0.648 2.766 -17.232 1.00 80.75 93 PHE A C 1
ATOM 811 O O . PHE A 1 93 ? 0.416 2.430 -16.072 1.00 80.75 93 PHE A O 1
ATOM 818 N N . TRP A 1 94 ? 0.325 3.978 -17.693 1.00 85.31 94 TRP A N 1
ATOM 819 C CA . TRP A 1 94 ? -0.270 5.012 -16.841 1.00 85.31 94 TRP A CA 1
ATOM 820 C C . TRP A 1 94 ? -1.637 4.605 -16.282 1.00 85.31 94 TRP A C 1
ATOM 822 O O . TRP A 1 94 ? -1.932 4.892 -15.123 1.00 85.31 94 TRP A O 1
ATOM 832 N N . GLU A 1 95 ? -2.465 3.911 -17.063 1.00 86.38 95 GLU A N 1
ATOM 833 C CA . GLU A 1 95 ? -3.725 3.320 -16.599 1.00 86.38 95 GLU A CA 1
ATOM 834 C C . GLU A 1 95 ? -3.479 2.303 -15.488 1.00 86.38 95 GLU A C 1
ATOM 836 O O . GLU A 1 95 ? -4.101 2.385 -14.425 1.00 86.38 95 GLU A O 1
ATOM 841 N N . LYS A 1 96 ? -2.518 1.392 -15.690 1.00 81.69 96 LYS A N 1
ATOM 842 C CA . LYS A 1 96 ? -2.168 0.399 -14.678 1.00 81.69 96 LYS A CA 1
ATOM 843 C C . LYS A 1 96 ? -1.633 1.051 -13.409 1.00 81.69 96 LYS A C 1
ATOM 845 O O . LYS A 1 96 ? -2.023 0.654 -12.314 1.00 81.69 96 LYS A O 1
ATOM 850 N N . MET A 1 97 ? -0.791 2.070 -13.542 1.00 85.50 97 MET A N 1
ATOM 851 C CA . MET A 1 97 ? -0.241 2.813 -12.411 1.00 85.50 97 MET A CA 1
ATOM 852 C C . MET A 1 97 ? -1.324 3.560 -11.635 1.00 85.50 97 MET A C 1
ATOM 854 O O . MET A 1 97 ? -1.340 3.479 -10.410 1.00 85.50 97 MET A O 1
ATOM 858 N N . LYS A 1 98 ? -2.270 4.222 -12.313 1.00 86.81 98 LYS A N 1
ATOM 859 C CA . LYS A 1 98 ? -3.428 4.858 -11.659 1.00 86.81 98 LYS A CA 1
ATOM 860 C C . LYS A 1 98 ? -4.272 3.836 -10.899 1.00 86.81 98 LYS A C 1
ATOM 862 O O . LYS A 1 98 ? -4.661 4.091 -9.761 1.00 86.81 98 LYS A O 1
ATOM 867 N N . GLU A 1 99 ? -4.533 2.677 -11.502 1.00 86.94 99 GLU A N 1
ATOM 868 C CA . GLU A 1 99 ? -5.286 1.590 -10.868 1.00 86.94 99 GLU A CA 1
ATOM 869 C C . GLU A 1 99 ? -4.572 1.076 -9.607 1.00 86.94 99 GLU A C 1
ATOM 871 O O . GLU A 1 99 ? -5.192 0.935 -8.551 1.00 86.94 99 GLU A O 1
ATOM 876 N N . VAL A 1 100 ? -3.262 0.826 -9.699 1.00 82.31 100 VAL A N 1
ATOM 877 C CA . VAL A 1 100 ? -2.439 0.362 -8.575 1.00 82.31 100 VAL A CA 1
ATOM 878 C C . VAL A 1 100 ? -2.364 1.423 -7.480 1.00 82.31 100 VAL A C 1
ATOM 880 O O . VAL A 1 100 ? -2.616 1.095 -6.325 1.00 82.31 100 VAL A O 1
ATOM 883 N N . ALA A 1 101 ? -2.100 2.686 -7.819 1.00 82.12 101 ALA A N 1
ATOM 884 C CA . ALA A 1 101 ? -2.046 3.785 -6.858 1.00 82.12 101 ALA A CA 1
ATOM 885 C C . ALA A 1 101 ? -3.380 3.954 -6.120 1.00 82.12 101 ALA A C 1
ATOM 887 O O . ALA A 1 101 ? -3.393 4.063 -4.896 1.00 82.12 101 ALA A O 1
ATOM 888 N N . LYS A 1 102 ? -4.513 3.882 -6.836 1.00 87.50 102 LYS A N 1
ATOM 889 C CA . LYS A 1 102 ? -5.850 3.908 -6.225 1.00 87.50 102 LYS A CA 1
ATOM 890 C C . LYS A 1 102 ? -6.055 2.727 -5.273 1.00 87.50 102 LYS A C 1
ATOM 892 O O . LYS A 1 102 ? -6.520 2.924 -4.155 1.00 87.50 102 LYS A O 1
ATOM 897 N N . LYS A 1 103 ? -5.689 1.509 -5.689 1.00 86.44 103 LYS A N 1
ATOM 898 C CA . LYS A 1 103 ? -5.792 0.292 -4.863 1.00 86.44 103 LYS A CA 1
ATOM 899 C C . LYS A 1 103 ? -4.938 0.366 -3.600 1.00 86.44 103 LYS A C 1
ATOM 901 O O . LYS A 1 103 ? -5.430 0.051 -2.520 1.00 86.44 103 LYS A O 1
ATOM 906 N N . VAL A 1 104 ? -3.678 0.767 -3.737 1.00 85.19 104 VAL A N 1
ATOM 907 C CA . VAL A 1 104 ? -2.739 0.911 -2.619 1.00 85.19 104 VAL A CA 1
ATOM 908 C C . VAL A 1 104 ? -3.211 2.010 -1.675 1.00 85.19 104 VAL A C 1
ATOM 910 O O . VAL A 1 104 ? -3.302 1.759 -0.478 1.00 85.19 104 VAL A O 1
ATOM 913 N N . GLY A 1 105 ? -3.594 3.174 -2.207 1.00 87.12 105 GLY A N 1
ATOM 914 C CA . GLY A 1 105 ? -4.145 4.280 -1.425 1.00 87.12 105 GLY A CA 1
ATOM 915 C C . GLY A 1 105 ? -5.359 3.847 -0.607 1.00 87.12 105 GLY A C 1
ATOM 916 O O . GLY A 1 105 ? -5.358 4.007 0.606 1.00 87.12 105 GLY A O 1
ATOM 917 N N . LEU A 1 106 ? -6.338 3.191 -1.238 1.00 91.25 106 LEU A N 1
ATOM 918 C CA . LEU A 1 106 ? -7.517 2.662 -0.546 1.00 91.25 106 LEU A CA 1
ATOM 919 C C . LEU A 1 106 ? -7.154 1.690 0.586 1.00 91.25 106 LEU A C 1
ATOM 921 O O . LEU A 1 106 ? -7.696 1.814 1.681 1.00 91.25 106 LEU A O 1
ATOM 925 N N . LYS A 1 107 ? -6.222 0.753 0.355 1.00 89.56 107 LYS A N 1
ATOM 926 C CA . LYS A 1 107 ? -5.773 -0.195 1.392 1.00 89.56 107 LYS A CA 1
ATOM 927 C C . LYS A 1 107 ? -5.089 0.510 2.554 1.00 89.56 107 LYS A C 1
ATOM 929 O O . LYS A 1 107 ? -5.489 0.326 3.698 1.00 89.56 107 LYS A O 1
ATOM 934 N N . VAL A 1 108 ? -4.086 1.331 2.270 1.00 89.19 108 VAL A N 1
ATOM 935 C CA . VAL A 1 108 ? -3.318 2.021 3.312 1.00 89.19 108 VAL A CA 1
ATOM 936 C C . VAL A 1 108 ? -4.221 2.955 4.119 1.00 89.19 108 VAL A C 1
ATOM 938 O O . VAL A 1 108 ? -4.180 2.930 5.348 1.00 89.19 108 VAL A O 1
ATOM 941 N N . THR A 1 109 ? -5.113 3.701 3.459 1.00 93.25 109 THR A N 1
ATOM 942 C CA . THR A 1 109 ? -6.108 4.528 4.151 1.00 93.25 109 THR A CA 1
ATOM 943 C C . THR A 1 109 ? -7.064 3.683 4.991 1.00 93.25 109 THR A C 1
ATOM 945 O O . THR A 1 109 ? -7.368 4.077 6.113 1.00 93.25 109 THR A O 1
ATOM 948 N N . SER A 1 110 ? -7.505 2.514 4.508 1.00 93.50 110 SER A N 1
ATOM 949 C CA . SER A 1 110 ? -8.356 1.624 5.309 1.00 93.50 110 SER A CA 1
ATOM 950 C C . SER A 1 110 ? -7.665 1.179 6.602 1.00 93.50 110 SER A C 1
ATOM 952 O O . SER A 1 110 ? -8.270 1.262 7.666 1.00 93.50 110 SER A O 1
ATOM 954 N N . TYR A 1 111 ? -6.379 0.811 6.546 1.00 92.81 111 TYR A N 1
ATOM 955 C CA . TYR A 1 111 ? -5.612 0.408 7.727 1.00 92.81 111 TYR A CA 1
ATOM 956 C C . TYR A 1 111 ? -5.480 1.556 8.727 1.00 92.81 111 TYR A C 1
ATOM 958 O O . TYR A 1 111 ? -5.764 1.374 9.909 1.00 92.81 111 TYR A O 1
ATOM 966 N N . ALA A 1 112 ? -5.118 2.750 8.251 1.00 94.19 112 ALA A N 1
ATOM 967 C CA . ALA A 1 112 ? -4.993 3.929 9.100 1.00 94.19 112 ALA A CA 1
ATOM 968 C C . ALA A 1 112 ? -6.327 4.305 9.771 1.00 94.19 112 ALA A C 1
ATOM 970 O O . ALA A 1 112 ? -6.351 4.585 10.967 1.00 94.19 112 ALA A O 1
ATOM 971 N N . LEU A 1 113 ? -7.445 4.265 9.034 1.00 96.25 113 LEU A N 1
ATOM 972 C CA . LEU A 1 113 ? -8.771 4.570 9.581 1.00 96.25 113 LEU A CA 1
ATOM 973 C C . LEU A 1 113 ? -9.238 3.527 10.599 1.00 96.25 113 LEU A C 1
ATOM 975 O O . LEU A 1 113 ? -9.782 3.905 11.632 1.00 96.25 113 LEU A O 1
ATOM 979 N N . ILE A 1 114 ? -9.011 2.234 10.343 1.00 96.31 114 ILE A N 1
ATOM 980 C CA . ILE A 1 114 ? -9.344 1.175 11.308 1.00 96.31 114 ILE A CA 1
ATOM 981 C C . ILE A 1 114 ? -8.572 1.401 12.606 1.00 96.31 114 ILE A C 1
ATOM 983 O O . ILE A 1 114 ? -9.172 1.459 13.675 1.00 96.31 114 ILE A O 1
ATOM 987 N N . LEU A 1 115 ? -7.255 1.585 12.512 1.00 96.12 115 LEU A N 1
ATOM 988 C CA . LEU A 1 115 ? -6.402 1.869 13.663 1.00 96.12 115 LEU A CA 1
ATOM 989 C C . LEU A 1 115 ? -6.878 3.111 14.429 1.00 96.12 115 LEU A C 1
ATOM 991 O O . LEU A 1 115 ? -6.976 3.076 15.654 1.00 96.12 115 LEU A O 1
ATOM 995 N N . TYR A 1 116 ? -7.219 4.183 13.713 1.00 96.88 116 TYR A N 1
ATOM 996 C CA . TYR A 1 116 ? -7.714 5.424 14.301 1.00 96.88 116 TYR A CA 1
ATOM 997 C C . TYR A 1 116 ? -9.026 5.221 15.070 1.00 96.88 116 TYR A C 1
ATOM 999 O O . TYR A 1 116 ? -9.111 5.599 16.234 1.00 96.88 116 TYR A O 1
ATOM 1007 N N . TYR A 1 117 ? -10.025 4.568 14.471 1.00 97.25 117 TYR A N 1
ATOM 1008 C CA . TYR A 1 117 ? -11.312 4.347 15.136 1.00 97.25 117 TYR A CA 1
ATOM 1009 C C . TYR A 1 117 ? -11.237 3.323 16.272 1.00 97.25 117 TYR A C 1
ATOM 1011 O O . TYR A 1 117 ? -11.956 3.454 17.258 1.00 97.25 117 TYR A O 1
ATOM 1019 N N . VAL A 1 118 ? -10.346 2.331 16.187 1.00 96.81 118 VAL A N 1
ATOM 1020 C CA . VAL A 1 118 ? -10.087 1.429 17.318 1.00 96.81 118 VAL A CA 1
ATOM 1021 C C . VAL A 1 118 ? -9.456 2.190 18.487 1.00 96.81 118 VAL A C 1
ATOM 1023 O O . VAL A 1 118 ? -9.807 1.939 19.636 1.00 96.81 118 VAL A O 1
ATOM 1026 N N . LEU A 1 119 ? -8.561 3.148 18.225 1.00 96.19 119 LEU A N 1
ATOM 1027 C CA . LEU A 1 119 ? -7.928 3.956 19.273 1.00 96.19 119 LEU A CA 1
ATOM 1028 C C . LEU A 1 119 ? -8.948 4.754 20.111 1.00 96.19 119 LEU A C 1
ATOM 1030 O O . LEU A 1 119 ? -8.718 4.965 21.305 1.00 96.19 119 LEU A O 1
ATOM 1034 N N . GLU A 1 120 ? -10.071 5.155 19.502 1.00 94.88 120 GLU A N 1
ATOM 1035 C CA . GLU A 1 120 ? -11.171 5.883 20.153 1.00 94.88 120 GLU A CA 1
ATOM 1036 C C . GLU A 1 120 ? -11.997 5.020 21.120 1.00 94.88 120 GLU A C 1
ATOM 1038 O O . GLU A 1 120 ? -12.677 5.569 21.985 1.00 94.88 120 GLU A O 1
ATOM 1043 N N . LYS A 1 121 ? -11.945 3.685 21.023 1.00 94.50 121 LYS A N 1
ATOM 1044 C CA . LYS A 1 121 ? -12.737 2.801 21.889 1.00 94.50 121 LYS A CA 1
ATOM 1045 C C . LYS A 1 121 ? -12.179 2.742 23.315 1.00 94.50 121 LYS A C 1
ATOM 1047 O O . LYS A 1 121 ? -10.973 2.597 23.530 1.00 94.50 121 LYS A O 1
ATOM 1052 N N . ASP A 1 122 ? -13.056 2.813 24.314 1.00 91.12 122 ASP A N 1
ATOM 1053 C CA . ASP A 1 122 ? -12.673 2.800 25.736 1.00 91.12 122 ASP A CA 1
ATOM 1054 C C . ASP A 1 122 ? -12.248 1.416 26.250 1.00 91.12 122 ASP A C 1
ATOM 1056 O O . ASP A 1 122 ? -11.451 1.321 27.183 1.00 91.12 122 ASP A O 1
ATOM 1060 N N . ASP A 1 123 ? -12.737 0.343 25.628 1.00 92.12 123 ASP A N 1
ATOM 1061 C CA . ASP A 1 123 ? -12.479 -1.051 26.008 1.00 92.12 123 ASP A CA 1
ATOM 1062 C C . ASP A 1 123 ? -11.132 -1.599 25.500 1.00 92.12 123 ASP A C 1
ATOM 1064 O O . ASP A 1 123 ? -10.726 -2.700 25.880 1.00 92.12 123 ASP A O 1
ATOM 1068 N N . VAL A 1 124 ? -10.403 -0.828 24.686 1.00 94.69 124 VAL A N 1
ATOM 1069 C CA . VAL A 1 124 ? -9.095 -1.228 24.156 1.00 94.69 124 VAL A CA 1
ATOM 1070 C C . VAL A 1 124 ? -8.013 -1.069 25.235 1.00 94.69 124 VAL A C 1
ATOM 1072 O O . VAL A 1 124 ? -7.793 0.041 25.736 1.00 94.69 124 VAL A O 1
ATOM 1075 N N . PRO A 1 125 ? -7.270 -2.138 25.585 1.00 95.94 125 PRO A N 1
ATOM 1076 C CA . PRO A 1 125 ? -6.197 -2.084 26.568 1.00 95.94 125 PRO A CA 1
ATOM 1077 C C . PRO A 1 125 ? -5.127 -1.050 26.218 1.00 95.94 125 PRO A C 1
ATOM 1079 O O . PRO A 1 125 ? -4.712 -0.912 25.067 1.00 95.94 125 PRO A O 1
ATOM 1082 N N . LEU A 1 126 ? -4.578 -0.392 27.244 1.00 94.94 126 LEU A N 1
ATOM 1083 C CA . LEU A 1 126 ? -3.561 0.653 27.073 1.00 94.94 126 LEU A CA 1
ATOM 1084 C C . LEU A 1 126 ? -2.342 0.187 26.256 1.00 94.94 126 LEU A C 1
ATOM 1086 O O . LEU A 1 126 ? -1.798 0.958 25.472 1.00 94.94 126 LEU A O 1
ATOM 1090 N N . LYS A 1 127 ? -1.926 -1.079 26.401 1.00 94.31 127 LYS A N 1
ATOM 1091 C CA . LYS A 1 127 ? -0.812 -1.648 25.623 1.00 94.31 127 LYS A CA 1
ATOM 1092 C C . LYS A 1 127 ? -1.095 -1.633 24.119 1.00 94.31 127 LYS A C 1
ATOM 1094 O O . LYS A 1 127 ? -0.213 -1.260 23.350 1.00 94.31 127 LYS A O 1
ATOM 1099 N N . ASP A 1 128 ? -2.312 -1.989 23.717 1.00 94.88 128 ASP A N 1
ATOM 1100 C CA . ASP A 1 128 ? -2.718 -1.993 22.311 1.00 94.88 128 ASP A CA 1
ATOM 1101 C C . ASP A 1 128 ? -2.860 -0.552 21.799 1.00 94.88 128 ASP A C 1
ATOM 1103 O O . ASP A 1 128 ? -2.345 -0.236 20.728 1.00 94.88 128 ASP A O 1
ATOM 1107 N N . LYS A 1 129 ? -3.421 0.363 22.607 1.00 94.94 129 LYS A N 1
ATOM 1108 C CA . LYS A 1 129 ? -3.473 1.802 22.281 1.00 94.94 129 LYS A CA 1
ATOM 1109 C C . LYS A 1 129 ? -2.088 2.411 22.048 1.00 94.94 129 LYS A C 1
ATOM 1111 O O . LYS A 1 129 ? -1.935 3.221 21.136 1.00 94.94 129 LYS A O 1
ATOM 1116 N N . ILE A 1 130 ? -1.074 2.012 22.823 1.00 95.44 130 ILE A N 1
ATOM 1117 C CA . ILE A 1 130 ? 0.317 2.463 22.635 1.00 95.44 130 ILE A CA 1
ATOM 1118 C C . ILE A 1 130 ? 0.877 1.959 21.300 1.00 95.44 130 ILE A C 1
ATOM 1120 O O . ILE A 1 130 ? 1.489 2.737 20.574 1.00 95.44 130 ILE A O 1
ATOM 1124 N N . ILE A 1 131 ? 0.644 0.689 20.948 1.00 93.38 131 ILE A N 1
ATOM 1125 C CA . ILE A 1 131 ? 1.092 0.118 19.665 1.00 93.38 131 ILE A CA 1
ATOM 1126 C C . ILE A 1 131 ? 0.426 0.844 18.491 1.00 93.38 131 ILE A C 1
ATOM 1128 O O . ILE A 1 131 ? 1.111 1.251 17.554 1.00 93.38 131 ILE A O 1
ATOM 1132 N N . ILE A 1 132 ? -0.894 1.041 18.561 1.00 94.69 132 ILE A N 1
ATOM 1133 C CA . ILE A 1 132 ? -1.677 1.750 17.541 1.00 94.69 132 ILE A CA 1
ATOM 1134 C C . ILE A 1 132 ? -1.177 3.189 17.385 1.00 94.69 132 ILE A C 1
ATOM 1136 O O . ILE A 1 132 ? -0.892 3.625 16.273 1.00 94.69 132 ILE A O 1
ATOM 1140 N N . THR A 1 133 ? -1.016 3.907 18.499 1.00 93.94 133 THR A N 1
ATOM 1141 C CA . THR A 1 133 ? -0.488 5.280 18.504 1.00 93.94 133 THR A CA 1
ATOM 1142 C C . THR A 1 133 ? 0.919 5.339 17.919 1.00 93.94 133 THR A C 1
ATOM 1144 O O . THR A 1 133 ? 1.212 6.248 17.153 1.00 93.94 133 THR A O 1
ATOM 1147 N N . GLY A 1 134 ? 1.782 4.370 18.234 1.00 91.06 134 GLY A N 1
ATOM 1148 C CA . GLY A 1 134 ? 3.126 4.283 17.665 1.00 91.06 134 GLY A CA 1
ATOM 1149 C C . GLY A 1 134 ? 3.103 4.108 16.146 1.00 91.06 134 GLY A C 1
ATOM 1150 O O . GLY A 1 134 ? 3.790 4.841 15.441 1.00 91.06 134 GLY A O 1
ATOM 1151 N N . ALA A 1 135 ? 2.270 3.196 15.637 1.00 90.50 135 ALA A N 1
ATOM 1152 C CA . ALA A 1 135 ? 2.133 2.950 14.202 1.00 90.50 135 ALA A CA 1
ATOM 1153 C C . ALA A 1 135 ? 1.527 4.150 13.450 1.00 90.50 135 ALA A C 1
ATOM 1155 O O . ALA A 1 135 ? 2.052 4.552 12.415 1.00 90.50 135 ALA A O 1
ATOM 1156 N N . LEU A 1 136 ? 0.454 4.752 13.977 1.00 91.38 136 LEU A N 1
ATOM 1157 C CA . LEU A 1 136 ? -0.174 5.941 13.386 1.00 91.38 136 LEU A CA 1
ATOM 1158 C C . LEU A 1 136 ? 0.718 7.181 13.487 1.00 91.38 136 LEU A C 1
ATOM 1160 O O . LEU A 1 136 ? 0.787 7.965 12.546 1.00 91.38 136 LEU A O 1
ATOM 1164 N N . GLY A 1 137 ? 1.405 7.354 14.615 1.00 89.00 137 GLY A N 1
ATOM 1165 C CA . GLY A 1 137 ? 2.366 8.431 14.816 1.00 89.00 137 GLY A CA 1
ATOM 1166 C C . GLY A 1 137 ? 3.493 8.339 13.798 1.00 89.00 137 GLY A C 1
ATOM 1167 O O . GLY A 1 137 ? 3.758 9.309 13.101 1.00 89.00 137 GLY A O 1
ATOM 1168 N N . TYR A 1 138 ? 4.082 7.155 13.631 1.00 79.75 138 TYR A N 1
ATOM 1169 C CA . TYR A 1 138 ? 5.098 6.921 12.608 1.00 79.75 138 TYR A CA 1
ATOM 1170 C C . TYR A 1 138 ? 4.577 7.190 11.185 1.00 79.75 138 TYR A C 1
ATOM 1172 O O . TYR A 1 138 ? 5.274 7.804 10.391 1.00 79.75 138 TYR A O 1
ATOM 1180 N N . PHE A 1 139 ? 3.330 6.812 10.885 1.00 83.50 139 PHE A N 1
ATOM 1181 C CA . PHE A 1 139 ? 2.706 7.037 9.576 1.00 83.50 139 PHE A CA 1
ATOM 1182 C C . PHE A 1 139 ? 2.427 8.519 9.242 1.00 83.50 139 PHE A C 1
ATOM 1184 O O . PHE A 1 139 ? 2.456 8.895 8.073 1.00 83.50 139 PHE A O 1
ATOM 1191 N N . ILE A 1 140 ? 2.112 9.358 10.237 1.00 80.69 140 ILE A N 1
ATOM 1192 C CA . ILE A 1 140 ? 1.728 10.77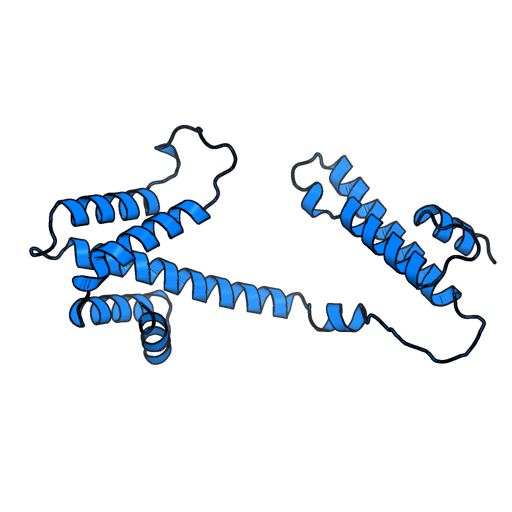0 10.028 1.00 80.69 140 ILE A CA 1
ATOM 1193 C C . ILE A 1 140 ? 2.923 11.722 10.168 1.00 80.69 140 ILE A C 1
ATOM 1195 O O . ILE A 1 140 ? 2.913 12.811 9.587 1.00 80.69 140 ILE A O 1
ATOM 1199 N N . LEU A 1 141 ? 3.929 11.362 10.967 1.00 71.19 141 LEU A N 1
ATOM 1200 C CA . LEU A 1 141 ? 5.055 12.249 11.231 1.00 71.19 141 LEU A CA 1
ATOM 1201 C C . LEU A 1 141 ? 5.913 12.442 9.967 1.00 71.19 141 LEU A C 1
ATOM 1203 O O . LEU A 1 141 ? 6.282 11.464 9.318 1.00 71.19 141 LEU A O 1
ATOM 1207 N N . PRO A 1 142 ? 6.281 13.690 9.620 1.00 54.28 142 PRO A N 1
ATOM 1208 C CA . PRO A 1 142 ? 7.314 13.928 8.625 1.00 54.28 142 PRO A CA 1
ATOM 1209 C C . PRO A 1 142 ? 8.631 13.334 9.143 1.00 54.28 142 PRO A C 1
ATOM 1211 O O . PRO A 1 142 ? 8.954 13.466 10.323 1.00 54.28 142 PRO A O 1
ATOM 1214 N N . VAL A 1 143 ? 9.379 12.683 8.252 1.00 55.16 143 VAL A N 1
ATOM 1215 C CA . VAL A 1 143 ? 10.604 11.897 8.511 1.00 55.16 143 VAL A CA 1
ATOM 1216 C C . VAL A 1 143 ? 11.665 12.619 9.375 1.00 55.16 143 VAL A C 1
ATOM 1218 O O . VAL A 1 143 ? 12.478 11.960 10.015 1.00 55.16 143 VAL A O 1
ATOM 1221 N N . ASP A 1 144 ? 11.599 13.948 9.512 1.00 48.66 144 ASP A N 1
ATOM 1222 C CA . ASP A 1 144 ? 12.537 14.798 10.268 1.00 48.66 144 ASP A CA 1
ATOM 1223 C C . ASP A 1 144 ? 12.634 14.546 11.797 1.00 48.66 144 ASP A C 1
ATOM 1225 O O . ASP A 1 144 ? 13.437 15.192 12.471 1.00 48.66 144 ASP A O 1
ATOM 1229 N N . LEU A 1 145 ? 11.868 13.616 12.384 1.00 47.38 145 LEU A N 1
ATOM 1230 C CA . LEU A 1 145 ? 11.986 13.228 13.807 1.00 47.38 145 LEU A CA 1
ATOM 1231 C C . LEU A 1 145 ? 12.790 11.939 14.057 1.00 47.38 145 LEU A C 1
ATOM 1233 O O . LEU A 1 145 ? 13.002 11.571 15.215 1.00 47.38 145 LEU A O 1
ATOM 1237 N N . ILE A 1 146 ? 13.273 11.274 13.003 1.00 46.50 146 ILE A N 1
ATOM 1238 C CA . ILE A 1 146 ? 14.176 10.123 13.102 1.00 46.50 146 ILE A CA 1
ATOM 1239 C C . ILE A 1 146 ? 15.503 10.527 12.454 1.00 46.50 146 ILE A C 1
ATOM 1241 O O . ILE A 1 146 ? 15.584 10.572 11.232 1.00 46.50 146 ILE A O 1
ATOM 1245 N N . PRO A 1 147 ? 16.547 10.839 13.245 1.00 39.47 147 PRO A N 1
ATOM 1246 C CA . PRO A 1 147 ? 17.875 11.118 12.709 1.00 39.47 147 PRO A CA 1
ATOM 1247 C C . PRO A 1 147 ? 18.345 9.966 11.810 1.00 39.47 147 PRO A C 1
ATOM 1249 O O . PRO A 1 147 ? 18.166 8.805 12.183 1.00 39.47 147 PRO A O 1
ATOM 1252 N N . ASP A 1 148 ? 18.947 10.301 10.664 1.00 44.81 148 ASP A N 1
ATOM 1253 C CA . ASP A 1 148 ? 19.444 9.418 9.592 1.00 44.81 148 ASP A CA 1
ATOM 1254 C C . ASP A 1 148 ? 20.296 8.219 10.078 1.00 44.81 148 ASP A C 1
ATOM 1256 O O . ASP A 1 148 ? 21.520 8.203 9.940 1.00 44.81 148 ASP A O 1
ATOM 1260 N N . PHE A 1 149 ? 19.674 7.173 10.629 1.00 44.41 149 PHE A N 1
ATOM 1261 C CA . PHE A 1 149 ? 20.375 5.956 11.064 1.00 44.41 149 PHE A CA 1
ATOM 1262 C C . PHE A 1 149 ? 20.153 4.738 10.166 1.00 44.41 149 PHE A C 1
ATOM 1264 O O . PHE A 1 149 ? 20.745 3.690 10.426 1.00 44.41 149 PHE A O 1
ATOM 1271 N N . ILE A 1 150 ? 19.373 4.842 9.085 1.00 47.31 150 ILE A N 1
ATOM 1272 C CA . ILE A 1 150 ? 19.211 3.728 8.141 1.00 47.31 150 ILE A CA 1
ATOM 1273 C C . ILE A 1 150 ? 19.337 4.234 6.698 1.00 47.31 150 ILE A C 1
ATOM 1275 O O . ILE A 1 150 ? 18.347 4.666 6.114 1.00 47.31 150 ILE A O 1
ATOM 1279 N N . PRO A 1 151 ? 20.527 4.127 6.073 1.00 40.44 151 PRO A N 1
ATOM 1280 C CA . PRO A 1 151 ? 20.767 4.583 4.701 1.00 40.44 151 PRO A CA 1
ATOM 1281 C C . PRO A 1 151 ? 20.075 3.745 3.608 1.00 40.44 151 PRO A C 1
ATOM 1283 O O . PRO A 1 151 ? 20.557 3.738 2.480 1.00 40.44 151 PRO A O 1
ATOM 1286 N N . LEU A 1 152 ? 19.019 2.972 3.919 1.00 47.25 152 LEU A N 1
ATOM 1287 C CA . LEU A 1 152 ? 18.408 2.024 2.973 1.00 47.25 152 LEU A CA 1
ATOM 1288 C C . LEU A 1 152 ? 16.996 1.492 3.339 1.00 47.25 152 LEU A C 1
ATOM 1290 O O . LEU A 1 152 ? 16.607 0.443 2.826 1.00 47.25 152 LEU A O 1
ATOM 1294 N N . ALA A 1 153 ? 16.221 2.154 4.206 1.00 49.47 153 ALA A N 1
ATOM 1295 C CA . ALA A 1 153 ? 14.851 1.729 4.540 1.00 49.47 153 ALA A CA 1
ATOM 1296 C C . ALA A 1 153 ? 13.822 2.666 3.890 1.00 49.47 153 ALA A C 1
ATOM 1298 O O . ALA A 1 153 ? 13.572 3.767 4.367 1.00 49.47 153 ALA A O 1
ATOM 1299 N N . GLY A 1 154 ? 13.270 2.254 2.747 1.00 47.62 154 GLY A N 1
ATOM 1300 C CA . GLY A 1 154 ? 12.125 2.926 2.123 1.00 47.62 154 GLY A CA 1
ATOM 1301 C C . GLY A 1 154 ? 10.795 2.498 2.757 1.00 47.62 154 GLY A C 1
ATOM 1302 O O . GLY A 1 154 ? 10.758 1.464 3.415 1.00 47.62 154 GLY A O 1
ATOM 1303 N N . TYR A 1 155 ? 9.721 3.252 2.464 1.00 49.03 155 TYR A N 1
ATOM 1304 C CA . TYR A 1 155 ? 8.279 3.167 2.832 1.00 49.03 155 TYR A CA 1
ATOM 1305 C C . TYR A 1 155 ? 7.616 1.792 3.125 1.00 49.03 155 TYR A C 1
ATOM 1307 O O . TYR A 1 155 ? 6.452 1.719 3.521 1.00 49.03 155 TYR A O 1
ATOM 1315 N N . THR A 1 156 ? 8.311 0.684 2.887 1.00 56.00 156 THR A N 1
ATOM 1316 C CA . THR A 1 156 ? 7.899 -0.687 3.211 1.00 56.00 156 THR A CA 1
ATOM 1317 C C . THR A 1 156 ? 7.784 -0.909 4.726 1.00 56.00 156 THR A C 1
ATOM 1319 O O . THR A 1 156 ? 6.883 -1.634 5.154 1.00 56.00 156 THR A O 1
ATOM 1322 N N . ASP A 1 157 ? 8.635 -0.264 5.534 1.00 64.50 157 ASP A N 1
ATOM 1323 C CA . ASP A 1 157 ? 8.647 -0.429 6.997 1.00 64.50 157 ASP A CA 1
ATOM 1324 C C . ASP A 1 157 ? 7.410 0.209 7.673 1.00 64.50 157 ASP A C 1
ATOM 1326 O O . ASP A 1 157 ? 6.830 -0.379 8.590 1.00 64.50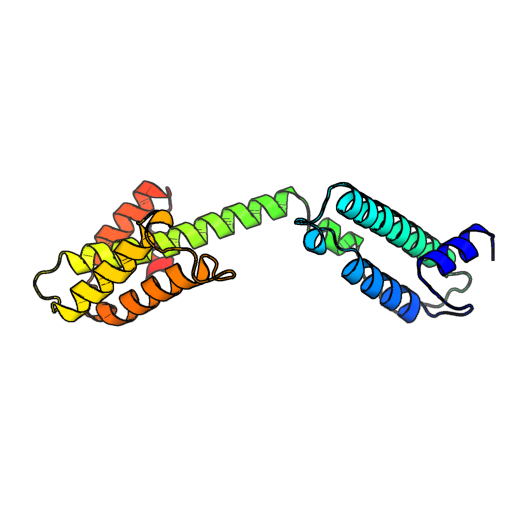 157 ASP A O 1
ATOM 1330 N N . ASP A 1 158 ? 6.910 1.338 7.158 1.00 64.25 158 ASP A N 1
ATOM 1331 C CA . ASP A 1 158 ? 5.742 2.071 7.676 1.00 64.25 158 ASP A CA 1
ATOM 1332 C C . ASP A 1 158 ? 4.452 1.244 7.556 1.00 64.25 158 ASP A C 1
ATOM 1334 O O . ASP A 1 158 ? 3.664 1.107 8.500 1.00 64.25 158 ASP A O 1
ATOM 1338 N N . VAL A 1 159 ? 4.240 0.640 6.381 1.00 74.12 159 VAL A N 1
ATOM 1339 C CA . VAL A 1 159 ? 3.076 -0.216 6.116 1.00 74.12 159 VAL A CA 1
ATOM 1340 C C . VAL A 1 159 ? 3.171 -1.512 6.914 1.00 74.12 159 VAL A C 1
ATOM 1342 O O . VAL A 1 159 ? 2.152 -1.999 7.406 1.00 74.12 159 VAL A O 1
ATOM 1345 N N . ALA A 1 160 ? 4.377 -2.055 7.101 1.00 81.94 160 ALA A N 1
ATOM 1346 C CA . ALA A 1 160 ? 4.587 -3.228 7.941 1.00 81.94 160 ALA A CA 1
ATOM 1347 C C . ALA A 1 160 ? 4.217 -2.950 9.410 1.00 81.94 160 ALA A C 1
ATOM 1349 O O . ALA A 1 160 ? 3.538 -3.771 10.033 1.00 81.94 160 ALA A O 1
ATOM 1350 N N . GLY A 1 161 ? 4.583 -1.777 9.939 1.00 85.44 161 GLY A N 1
ATOM 1351 C CA . GLY A 1 161 ? 4.191 -1.327 11.277 1.00 85.44 161 GLY A CA 1
ATOM 1352 C C . GLY A 1 161 ? 2.673 -1.191 11.439 1.00 85.44 161 GLY A C 1
ATOM 1353 O O . GLY A 1 161 ? 2.103 -1.717 12.399 1.00 85.44 161 GLY A O 1
ATOM 1354 N N . MET A 1 162 ? 1.994 -0.569 10.467 1.00 87.75 162 MET A N 1
ATOM 1355 C CA . MET A 1 162 ? 0.527 -0.481 10.460 1.00 87.75 162 MET A CA 1
ATOM 1356 C C . MET A 1 162 ? -0.144 -1.854 10.376 1.00 87.75 162 MET A C 1
ATOM 1358 O O . MET A 1 162 ? -1.074 -2.123 11.131 1.00 87.75 162 MET A O 1
ATOM 1362 N N . LEU A 1 163 ? 0.336 -2.750 9.507 1.00 89.69 163 LEU A N 1
ATOM 1363 C CA . LEU A 1 163 ? -0.188 -4.116 9.392 1.00 89.69 163 LEU A CA 1
ATOM 1364 C C . LEU A 1 163 ? 0.006 -4.914 10.687 1.00 89.69 163 LEU A C 1
ATOM 1366 O O . LEU A 1 163 ? -0.880 -5.667 11.095 1.00 89.69 163 LEU A O 1
ATOM 1370 N N . PHE A 1 164 ? 1.149 -4.744 11.355 1.00 90.25 164 PHE A N 1
ATOM 1371 C CA . PHE A 1 164 ? 1.401 -5.360 12.653 1.00 90.25 164 PHE A CA 1
ATOM 1372 C C . PHE A 1 164 ? 0.411 -4.863 13.713 1.00 90.25 164 PHE A C 1
ATOM 1374 O O . PHE A 1 164 ? -0.184 -5.683 14.419 1.00 90.25 164 PHE A O 1
ATOM 1381 N N . ALA A 1 165 ? 0.200 -3.547 13.803 1.00 92.38 165 ALA A N 1
ATOM 1382 C CA . ALA A 1 165 ? -0.768 -2.957 14.724 1.00 92.38 165 ALA A CA 1
ATOM 1383 C C . ALA A 1 165 ? -2.200 -3.425 14.416 1.00 92.38 165 ALA A C 1
ATOM 1385 O O . ALA A 1 165 ? -2.911 -3.847 15.327 1.00 92.38 165 ALA A O 1
ATOM 1386 N N . LEU A 1 166 ? -2.582 -3.455 13.134 1.00 92.94 166 LEU A N 1
ATOM 1387 C CA . LEU A 1 166 ? -3.896 -3.906 12.671 1.00 92.94 166 LEU A CA 1
ATOM 1388 C C . LEU A 1 166 ? -4.165 -5.345 13.121 1.00 92.94 166 LEU A C 1
ATOM 1390 O O . LEU A 1 166 ? -5.185 -5.637 13.741 1.00 92.94 166 LEU A O 1
ATOM 1394 N N . LYS A 1 167 ? -3.191 -6.239 12.914 1.00 92.44 167 LYS A N 1
ATOM 1395 C CA . LYS A 1 167 ? -3.284 -7.638 13.347 1.00 92.44 167 LYS A CA 1
ATOM 1396 C C . LYS A 1 167 ? -3.450 -7.781 14.863 1.00 92.44 167 LYS A C 1
ATOM 1398 O O . LYS A 1 167 ? -4.074 -8.738 15.317 1.00 92.44 167 LYS A O 1
ATOM 1403 N N . LYS A 1 168 ? -2.879 -6.871 15.658 1.00 91.50 168 LYS A N 1
ATOM 1404 C CA . LYS A 1 168 ? -3.008 -6.885 17.124 1.00 91.50 168 LYS A CA 1
ATOM 1405 C C . LYS A 1 168 ? -4.375 -6.418 17.599 1.00 91.50 168 LYS A C 1
ATOM 1407 O O . LYS A 1 168 ? -4.866 -6.942 18.593 1.00 91.50 168 LYS A O 1
ATOM 1412 N N . CYS A 1 169 ? -4.987 -5.476 16.892 1.00 91.12 169 CYS A N 1
ATOM 1413 C CA . CYS A 1 169 ? -6.229 -4.847 17.319 1.00 91.12 169 CYS A CA 1
ATOM 1414 C C . CYS A 1 169 ? -7.482 -5.389 16.611 1.00 91.12 169 CYS A C 1
ATOM 1416 O O . CYS A 1 169 ? -8.579 -4.885 16.834 1.00 91.12 169 CYS A O 1
ATOM 1418 N N . MET A 1 170 ? -7.333 -6.422 15.779 1.00 90.12 170 MET A N 1
ATOM 1419 C CA . MET A 1 170 ? -8.397 -6.915 14.901 1.00 90.12 170 MET A CA 1
ATOM 1420 C C . MET A 1 170 ? -9.639 -7.417 15.652 1.00 90.12 170 MET A C 1
ATOM 1422 O O . MET A 1 170 ? -10.758 -7.267 15.176 1.00 90.12 170 MET A O 1
ATOM 1426 N N . ASN A 1 171 ? -9.457 -7.915 16.878 1.00 92.00 171 ASN A N 1
ATOM 1427 C CA . ASN A 1 171 ? -10.554 -8.347 17.750 1.00 92.00 171 ASN A CA 1
ATOM 1428 C C . ASN A 1 171 ? -11.446 -7.194 18.250 1.00 92.00 171 ASN A C 1
ATOM 1430 O O . ASN A 1 171 ? -12.529 -7.458 18.762 1.00 92.00 171 ASN A O 1
ATOM 1434 N N . TYR A 1 172 ? -10.999 -5.939 18.136 1.00 93.56 172 TYR A N 1
ATOM 1435 C CA . TYR A 1 172 ? -11.771 -4.761 18.549 1.00 93.56 172 TYR A CA 1
ATOM 1436 C C . TYR A 1 172 ? -12.558 -4.129 17.396 1.00 93.56 172 TYR A C 1
ATOM 1438 O O . TYR A 1 172 ? -13.332 -3.201 17.641 1.00 93.56 172 TYR A O 1
ATOM 1446 N N . VAL A 1 173 ? -12.355 -4.604 16.162 1.00 93.38 173 VAL A N 1
ATOM 1447 C CA . VAL A 1 173 ? -13.014 -4.080 14.962 1.00 93.38 173 VAL A CA 1
ATOM 1448 C C . VAL A 1 173 ? -14.395 -4.709 14.829 1.00 93.38 173 VAL A C 1
ATOM 1450 O O . VAL A 1 173 ? -14.534 -5.895 14.533 1.00 93.38 173 VAL A O 1
ATOM 1453 N N . ASP A 1 174 ? -15.412 -3.885 15.031 1.00 92.81 174 ASP A N 1
ATOM 1454 C CA . ASP A 1 174 ? -16.821 -4.237 14.899 1.00 92.81 174 ASP A CA 1
ATOM 1455 C C . ASP A 1 174 ? -17.434 -3.632 13.624 1.00 92.81 174 ASP A C 1
ATOM 1457 O O . ASP A 1 174 ? -16.772 -2.939 12.841 1.00 92.81 174 ASP A O 1
ATOM 1461 N N . ASP A 1 175 ? -18.714 -3.925 13.395 1.00 92.75 175 ASP A N 1
ATOM 1462 C CA . ASP A 1 175 ? -19.449 -3.434 12.227 1.00 92.75 175 ASP A CA 1
ATOM 1463 C C . ASP A 1 175 ? -19.582 -1.902 12.222 1.00 92.75 175 ASP A C 1
ATOM 1465 O O . ASP A 1 175 ? -19.620 -1.294 11.153 1.00 92.75 175 ASP A O 1
ATOM 1469 N N . GLU A 1 176 ? -19.581 -1.257 13.395 1.00 94.31 176 GLU A N 1
ATOM 1470 C CA . GLU A 1 176 ? -19.610 0.205 13.496 1.00 94.31 176 GLU A CA 1
ATOM 1471 C C . GLU A 1 176 ? -18.318 0.820 12.941 1.00 94.31 176 GLU A C 1
ATOM 1473 O O . GLU A 1 176 ? -18.368 1.760 12.141 1.00 94.31 176 GLU A O 1
ATOM 1478 N N . ILE A 1 177 ? -17.152 0.274 13.310 1.00 95.06 177 ILE A N 1
ATOM 1479 C CA . ILE A 1 177 ? -15.865 0.709 12.755 1.00 95.06 177 ILE A CA 1
ATOM 1480 C C . ILE A 1 177 ? -15.828 0.476 11.246 1.00 95.06 177 ILE A C 1
ATOM 1482 O O . ILE A 1 177 ? -15.442 1.383 10.503 1.00 95.06 177 ILE A O 1
ATOM 1486 N N . LYS A 1 178 ? -16.247 -0.705 10.776 1.00 93.44 178 LYS A N 1
ATOM 1487 C CA . LYS A 1 178 ? -16.282 -1.012 9.337 1.00 93.44 178 LYS A CA 1
ATOM 1488 C C . LYS A 1 178 ? -17.138 -0.005 8.577 1.00 93.44 178 LYS A C 1
ATOM 1490 O O . LYS A 1 178 ? -16.703 0.499 7.546 1.00 93.44 178 LYS A O 1
ATOM 1495 N N . GLU A 1 179 ? -18.295 0.366 9.118 1.00 95.25 179 GLU A N 1
ATOM 1496 C CA . GLU A 1 179 ? -19.179 1.342 8.486 1.00 95.25 179 GLU A CA 1
ATOM 1497 C C . GLU A 1 179 ? -18.566 2.751 8.448 1.00 95.25 179 GLU A C 1
ATOM 1499 O O . GLU A 1 179 ? -18.602 3.412 7.404 1.00 95.25 179 GLU A O 1
ATOM 1504 N N . LYS A 1 180 ? -17.921 3.201 9.536 1.00 96.94 180 LYS A N 1
ATOM 1505 C CA . LYS A 1 180 ? -17.195 4.487 9.567 1.00 96.94 180 LYS A CA 1
ATOM 1506 C C . LYS A 1 180 ? -16.070 4.530 8.531 1.00 96.94 180 LYS A C 1
ATOM 1508 O O . LYS A 1 180 ? -15.923 5.524 7.813 1.00 96.94 180 LYS A O 1
ATOM 1513 N N . VAL A 1 181 ? -15.294 3.449 8.431 1.00 96.69 181 VAL A N 1
ATOM 1514 C CA . VAL A 1 181 ? -14.217 3.300 7.441 1.00 96.69 181 VAL A CA 1
ATOM 1515 C C . VAL A 1 181 ? -14.795 3.340 6.030 1.00 96.69 181 VAL A C 1
ATOM 1517 O O . VAL A 1 181 ? -14.332 4.135 5.209 1.00 96.69 181 VAL A O 1
ATOM 1520 N N . SER A 1 182 ? -15.843 2.559 5.755 1.00 96.06 182 SER A N 1
ATOM 1521 C CA . SER A 1 182 ? -16.485 2.517 4.441 1.00 96.06 182 SER A CA 1
ATOM 1522 C C . SER A 1 182 ? -17.003 3.882 4.004 1.00 96.06 182 SER A C 1
ATOM 1524 O O . SER A 1 182 ? -16.704 4.330 2.895 1.00 96.06 182 SER A O 1
ATOM 1526 N N . ALA A 1 183 ? -17.706 4.593 4.889 1.00 97.00 183 ALA A N 1
ATOM 1527 C CA . ALA A 1 183 ? -18.220 5.930 4.609 1.00 97.00 183 ALA A CA 1
ATOM 1528 C C . ALA A 1 183 ? -17.099 6.922 4.244 1.00 97.00 183 ALA A C 1
ATOM 1530 O O . ALA A 1 183 ? -17.236 7.698 3.292 1.00 97.00 183 ALA A O 1
ATOM 1531 N N . LYS A 1 184 ? -15.963 6.876 4.955 1.00 97.75 184 LYS A N 1
AT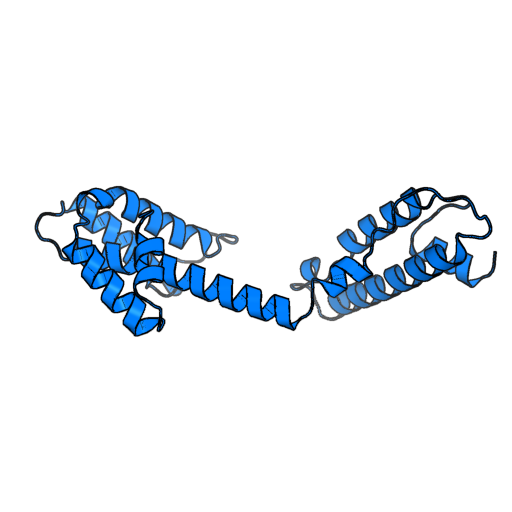OM 1532 C CA . LYS A 1 184 ? -14.798 7.721 4.653 1.00 97.75 184 LYS A CA 1
ATOM 1533 C C . LYS A 1 184 ? -14.136 7.359 3.328 1.00 97.75 184 LYS A C 1
ATOM 1535 O O . LYS A 1 184 ? -13.860 8.261 2.541 1.00 97.75 184 LYS A O 1
ATOM 1540 N N . LEU A 1 185 ? -13.920 6.073 3.049 1.00 96.69 185 LEU A N 1
ATOM 1541 C CA . LEU A 1 185 ? -13.294 5.629 1.799 1.00 96.69 185 LEU A CA 1
ATOM 1542 C C . LEU A 1 185 ? -14.141 5.997 0.574 1.00 96.69 185 LEU A C 1
ATOM 1544 O O . LEU A 1 185 ? -13.600 6.529 -0.395 1.00 96.69 185 LEU A O 1
ATOM 1548 N N . ILE A 1 186 ? -15.460 5.789 0.640 1.00 96.56 186 ILE A N 1
ATOM 1549 C CA . ILE A 1 186 ? -16.406 6.189 -0.414 1.00 96.56 186 ILE A CA 1
ATOM 1550 C C . ILE A 1 186 ? -16.329 7.701 -0.643 1.00 96.56 186 ILE A C 1
ATOM 1552 O O . ILE A 1 186 ? -16.164 8.143 -1.779 1.00 96.56 186 ILE A O 1
ATOM 1556 N N . SER A 1 187 ? -16.386 8.491 0.435 1.00 96.69 187 SER A N 1
ATOM 1557 C CA . SER A 1 187 ? -16.336 9.953 0.359 1.00 96.69 187 SER A CA 1
ATOM 1558 C C . SER A 1 187 ? -15.023 10.479 -0.227 1.00 96.69 187 SER A C 1
ATOM 1560 O O . SER A 1 187 ? -15.052 11.421 -1.014 1.00 96.69 187 SER A O 1
ATOM 1562 N N . TRP A 1 188 ? -13.878 9.907 0.152 1.00 95.94 188 TRP A N 1
ATOM 1563 C CA . TRP A 1 188 ? -12.564 10.435 -0.229 1.00 95.94 188 TRP A CA 1
ATOM 1564 C C . TRP A 1 188 ? -12.093 9.961 -1.601 1.00 95.94 188 TRP A C 1
ATOM 1566 O O . TRP A 1 188 ? -11.497 10.733 -2.347 1.00 95.94 188 TRP A O 1
ATOM 1576 N N . PHE A 1 189 ? -12.355 8.702 -1.950 1.00 93.75 189 PHE A N 1
ATOM 1577 C CA . PHE A 1 189 ? -11.864 8.104 -3.194 1.00 93.75 189 PHE A CA 1
ATOM 1578 C C . PHE A 1 189 ? -12.921 8.038 -4.296 1.00 93.75 189 PHE A C 1
ATOM 1580 O O . PHE A 1 189 ? -12.603 7.585 -5.402 1.00 93.75 189 PHE A O 1
ATOM 1587 N N . ASN A 1 190 ? -14.152 8.476 -4.003 1.00 94.69 190 ASN A N 1
ATOM 1588 C CA . ASN A 1 190 ? -15.298 8.421 -4.907 1.00 94.69 190 ASN A CA 1
ATOM 1589 C C . ASN A 1 190 ? -15.439 7.021 -5.534 1.00 94.69 190 ASN A C 1
ATOM 1591 O O . ASN A 1 190 ? -15.323 6.834 -6.749 1.00 94.69 190 ASN A O 1
ATOM 1595 N N . VAL A 1 191 ? -15.557 6.011 -4.669 1.00 93.31 191 VAL A N 1
ATOM 1596 C CA . VAL A 1 191 ? -15.674 4.590 -5.029 1.00 93.31 191 VAL A CA 1
ATOM 1597 C C . VAL A 1 191 ? -17.030 4.040 -4.620 1.00 93.31 191 VAL A C 1
ATOM 1599 O O . VAL A 1 191 ? -17.625 4.500 -3.652 1.00 93.31 191 VAL A O 1
ATOM 1602 N N . GLU A 1 192 ? -17.505 3.038 -5.354 1.00 93.69 192 GLU A N 1
ATOM 1603 C CA . GLU A 1 192 ? -18.747 2.338 -5.033 1.00 93.69 192 GLU A CA 1
ATOM 1604 C C . GLU A 1 192 ? -18.620 1.536 -3.734 1.00 93.69 192 GLU A C 1
ATOM 1606 O O . GLU A 1 192 ? -17.539 1.045 -3.394 1.00 93.69 192 GLU A O 1
ATOM 1611 N N . ARG A 1 193 ? -19.741 1.370 -3.024 1.00 91.19 193 ARG A N 1
ATOM 1612 C CA . ARG A 1 193 ? -19.784 0.619 -1.764 1.00 91.19 193 ARG A CA 1
ATOM 1613 C C . ARG A 1 193 ? -19.329 -0.826 -1.941 1.00 91.19 193 ARG A C 1
ATOM 1615 O O . ARG A 1 193 ? -18.448 -1.254 -1.207 1.00 91.19 193 ARG A O 1
ATOM 1622 N N . ASP A 1 194 ? -19.804 -1.511 -2.975 1.00 92.62 194 ASP A N 1
ATOM 1623 C CA . ASP A 1 194 ? -19.422 -2.898 -3.263 1.00 92.62 194 ASP A CA 1
ATOM 1624 C C . ASP A 1 194 ? -17.905 -3.065 -3.426 1.00 92.62 194 ASP A C 1
ATOM 1626 O O . ASP A 1 194 ? -17.329 -4.080 -3.033 1.00 92.62 194 ASP A O 1
ATOM 1630 N N . TYR A 1 195 ? -17.220 -2.060 -3.983 1.00 90.31 195 TYR A N 1
ATOM 1631 C CA . TYR A 1 195 ? -15.763 -2.079 -4.090 1.00 90.31 195 TYR A CA 1
ATOM 1632 C C . TYR A 1 195 ? -15.106 -2.047 -2.705 1.00 90.31 195 TYR A C 1
ATOM 1634 O O . TYR A 1 195 ? -14.154 -2.786 -2.448 1.00 90.31 195 TYR A O 1
ATOM 1642 N N . VAL A 1 196 ? -15.602 -1.181 -1.821 1.00 91.88 196 VAL A N 1
ATOM 1643 C CA . VAL A 1 196 ? -15.083 -1.038 -0.458 1.00 91.88 196 VAL A CA 1
ATOM 1644 C C . VAL A 1 196 ? -15.399 -2.271 0.383 1.00 91.88 196 VAL A C 1
ATOM 1646 O O . VAL A 1 196 ? -14.511 -2.774 1.061 1.00 91.88 196 VAL A O 1
ATOM 1649 N N . ASP A 1 197 ? -16.600 -2.828 0.273 1.00 89.25 197 ASP A N 1
ATOM 1650 C CA . ASP A 1 197 ? -16.983 -4.035 1.007 1.00 89.25 197 ASP A CA 1
ATOM 1651 C C . ASP A 1 197 ? -16.104 -5.229 0.606 1.00 89.25 197 ASP A C 1
ATOM 1653 O O . ASP A 1 197 ? -15.616 -5.965 1.463 1.00 89.25 197 ASP A O 1
ATOM 1657 N N . ASN A 1 198 ? -15.804 -5.377 -0.690 1.00 89.69 198 ASN A N 1
ATOM 1658 C CA . ASN A 1 198 ? -14.843 -6.377 -1.163 1.00 89.69 198 ASN A CA 1
ATOM 1659 C C . ASN A 1 198 ? -13.420 -6.124 -0.642 1.00 89.69 198 ASN A C 1
ATOM 1661 O O . ASN A 1 198 ? -12.704 -7.075 -0.346 1.00 89.69 198 ASN A O 1
ATOM 1665 N N . LEU A 1 199 ? -13.001 -4.860 -0.526 1.00 85.88 199 LEU A N 1
ATOM 1666 C CA . LEU A 1 199 ? -11.687 -4.489 0.003 1.00 85.88 199 LEU A CA 1
ATOM 1667 C C . LEU A 1 199 ? -11.542 -4.833 1.491 1.00 85.88 199 LEU A C 1
ATOM 1669 O O . LEU A 1 199 ? -10.484 -5.304 1.905 1.00 85.88 199 LEU A O 1
ATOM 1673 N N . LEU A 1 200 ? -12.586 -4.567 2.279 1.00 84.12 200 LEU A N 1
ATOM 1674 C CA . LEU A 1 200 ? -12.601 -4.778 3.727 1.00 84.12 200 LEU A CA 1
ATOM 1675 C C . LEU A 1 200 ? -12.896 -6.230 4.117 1.00 84.12 200 LEU A C 1
ATOM 1677 O O . LEU A 1 200 ? -12.694 -6.596 5.267 1.00 84.12 200 LEU A O 1
ATOM 1681 N N . LYS A 1 201 ? -13.362 -7.065 3.183 1.00 82.12 201 LYS A N 1
ATOM 1682 C CA . LYS A 1 201 ? -13.698 -8.472 3.437 1.00 82.12 201 LYS A CA 1
ATOM 1683 C C . LYS A 1 201 ? -12.521 -9.300 3.964 1.00 82.12 201 LYS A C 1
ATOM 1685 O O . LYS A 1 201 ? -12.737 -10.233 4.733 1.00 82.12 201 LYS A O 1
ATOM 1690 N N . ASP A 1 202 ? -11.310 -8.964 3.527 1.00 69.38 202 ASP A N 1
ATOM 1691 C CA . ASP A 1 202 ? -10.076 -9.678 3.871 1.00 69.38 202 ASP A CA 1
ATOM 1692 C C . ASP A 1 202 ? -9.326 -9.051 5.064 1.00 69.38 202 ASP A C 1
ATOM 1694 O O . ASP A 1 202 ? -8.221 -9.493 5.390 1.00 69.38 202 ASP A O 1
ATOM 1698 N N . ILE A 1 203 ? -9.893 -8.000 5.670 1.00 68.19 203 ILE A N 1
ATOM 1699 C CA . ILE A 1 203 ? -9.360 -7.317 6.855 1.00 68.19 203 ILE A CA 1
ATOM 1700 C C . ILE A 1 203 ? -10.087 -7.827 8.099 1.00 68.19 203 ILE A C 1
ATOM 1702 O O . ILE A 1 203 ? -9.378 -8.294 9.016 1.00 68.19 203 ILE A O 1
#

Sequence (203 aa):
MDRKYLEAMEELGLEPNFTLKELRKKWLELLKKYHPDRYQTENESTIKFAEEKIIKINEAYNYLKENFEENKENDTMNYDYKKYTNYFTDSKFWEKMKEVAKKVGLKVTSYALILYYVLEKDDVPLKDKIIITGALGYFILPVDLIPDFIPLAGYTDDVAGMLFALKKCMNYVDDEIKEKVSAKLISWFNVERDYVDNLLKDI

Organism: NCBI:txid1307443

InterPro domains:
  IPR001623 DnaJ domain [PF00226] (11-66)
  IPR001623 DnaJ domain [PR00625] (9-27)
  IPR001623 DnaJ domain [PR00625] (27-42)
  IPR001623 DnaJ domain [PR00625] (49-69)
  IPR001623 DnaJ domain [PS50076] (7-78)
  IPR001623 DnaJ domain [SM00271] (6-69)
  IPR001623 DnaJ domain [cd06257] (7-65)
  IPR010652 Domain of unknown function DUF1232 [PF06803] (129-160)
  IPR036869 Chaperone J-domain superfamily [G3DSA:1.10.287.110] (3-72)
  IPR036869 Chaperone J-domain superfamily [SSF46565] (11-68)

pLDDT: mean 78.79, std 16.77, range [37.75, 97.75]

Radius of gyration: 26.91 Å; chains: 1; bounding box: 52×38×73 Å

Foldseek 3Di:
DDPLLVVLCVLLVHDPPDDPVSLVVSLVVLCVVLPLVVCVVPDPVSSVVSVVSNVSSVVSSVVCVVVVDPPDDDDDDPPPPVVVVVCDDVVNVVVVVVVVCLLVVLLLLLLLLLLVVLLVDPPDDPVLNVLSCVLNVLVPDDPVVDPPPDPDDPPPVSVVSSVVSCVVSVVSDDPVSLVVSLVVSCVPSVDDSVVSCVSVVVD